Protein AF-0000000079534264 (afdb_homodimer)

Structure (mmCIF, N/CA/C/O backbone):
data_AF-0000000079534264-model_v1
#
loop_
_entity.id
_entity.type
_entity.pdbx_description
1 polymer 'Uncharacterized protein'
#
loop_
_atom_site.group_PDB
_atom_site.id
_atom_site.type_symbol
_atom_site.label_atom_id
_atom_site.label_alt_id
_atom_site.label_comp_id
_atom_site.label_asym_id
_atom_site.label_entity_id
_atom_site.label_seq_id
_atom_site.pdbx_PDB_ins_code
_atom_site.Cartn_x
_atom_site.Cartn_y
_atom_site.Cartn_z
_atom_site.occupancy
_atom_site.B_iso_or_equiv
_atom_site.auth_seq_id
_atom_site.auth_comp_id
_atom_site.auth_asym_id
_atom_site.auth_atom_id
_atom_site.pdbx_PDB_model_num
ATOM 1 N N . MET A 1 1 ? -2.857 -53.75 -24.734 1 71.38 1 MET A N 1
ATOM 2 C CA . MET A 1 1 ? -2.711 -52.531 -25.531 1 71.38 1 MET A CA 1
ATOM 3 C C . MET A 1 1 ? -3.803 -51.531 -25.188 1 71.38 1 MET A C 1
ATOM 5 O O . MET A 1 1 ? -3.508 -50.375 -24.828 1 71.38 1 MET A O 1
ATOM 9 N N . LEU A 1 2 ? -5.035 -52.094 -24.984 1 79.88 2 LEU A N 1
ATOM 10 C CA . LEU A 1 2 ? -6.188 -51.219 -24.719 1 79.88 2 LEU A CA 1
ATOM 11 C C . LEU A 1 2 ? -6.094 -50.594 -23.344 1 79.88 2 LEU A C 1
ATOM 13 O O . LEU A 1 2 ? -6.359 -49.406 -23.172 1 79.88 2 LEU A O 1
ATOM 17 N N . ALA A 1 3 ? -5.469 -51.344 -22.422 1 84.94 3 ALA A N 1
ATOM 18 C CA . ALA A 1 3 ? -5.379 -50.844 -21.047 1 84.94 3 ALA A CA 1
ATOM 19 C C . ALA A 1 3 ? -4.328 -49.75 -20.922 1 84.94 3 ALA A C 1
ATOM 21 O O . ALA A 1 3 ? -4.543 -48.781 -20.219 1 84.94 3 ALA A O 1
ATOM 22 N N . ALA A 1 4 ? -3.225 -49.875 -21.688 1 83.75 4 ALA A N 1
ATOM 23 C CA . ALA A 1 4 ? -2.145 -48.906 -21.641 1 83.75 4 ALA A CA 1
ATOM 24 C C . ALA A 1 4 ? -2.572 -47.594 -22.297 1 83.75 4 ALA A C 1
ATOM 26 O O . ALA A 1 4 ? -2.25 -46.5 -21.797 1 83.75 4 ALA A O 1
ATOM 27 N N . GLU A 1 5 ? -3.301 -47.688 -23.344 1 87.38 5 GLU A N 1
ATOM 28 C CA . GLU A 1 5 ? -3.809 -46.5 -24.047 1 87.38 5 GLU A CA 1
ATOM 29 C C . GLU A 1 5 ? -4.801 -45.75 -23.172 1 87.38 5 GLU A C 1
ATOM 31 O O . GLU A 1 5 ? -4.793 -44.5 -23.172 1 87.38 5 GLU A O 1
ATOM 36 N N . LYS A 1 6 ? -5.586 -46.531 -22.484 1 90.06 6 LYS A N 1
ATOM 37 C CA . LYS A 1 6 ? -6.547 -45.906 -21.594 1 90.06 6 LYS A CA 1
ATOM 38 C C . LYS A 1 6 ? -5.836 -45.156 -20.469 1 90.06 6 LYS A C 1
ATOM 40 O O . LYS A 1 6 ? -6.219 -44.062 -20.125 1 90.06 6 LYS A O 1
ATOM 45 N N . LYS A 1 7 ? -4.789 -45.781 -19.938 1 91.69 7 LYS A N 1
ATOM 46 C CA . LYS A 1 7 ? -4.023 -45.156 -18.859 1 91.69 7 LYS A CA 1
ATOM 47 C C . LYS A 1 7 ? -3.332 -43.875 -19.359 1 91.69 7 LYS A C 1
ATOM 49 O O . LYS A 1 7 ? -3.264 -42.875 -18.625 1 91.69 7 LYS A O 1
ATOM 54 N N . LEU A 1 8 ? -2.855 -43.938 -20.594 1 92.69 8 LEU A N 1
ATOM 55 C CA . LEU A 1 8 ? -2.182 -42.781 -21.172 1 92.69 8 LEU A CA 1
ATOM 56 C C . LEU A 1 8 ? -3.156 -41.625 -21.375 1 92.69 8 LEU A C 1
ATOM 58 O O . LEU A 1 8 ? -2.814 -40.469 -21.109 1 92.69 8 LEU A O 1
ATOM 62 N N . LYS A 1 9 ? -4.32 -42 -21.812 1 92.31 9 LYS A N 1
ATOM 63 C CA . LYS A 1 9 ? -5.344 -40.969 -22 1 92.31 9 LYS A CA 1
ATOM 64 C C . LYS A 1 9 ? -5.723 -40.312 -20.672 1 92.31 9 LYS A C 1
ATOM 66 O O . LYS A 1 9 ? -5.883 -39.094 -20.594 1 92.31 9 LYS A O 1
ATOM 71 N N . LEU A 1 10 ? -5.828 -41.125 -19.656 1 94.31 10 LEU A N 1
ATOM 72 C CA . LEU A 1 10 ? -6.172 -40.625 -18.328 1 94.31 10 LEU A CA 1
ATOM 73 C C . LEU A 1 10 ? -5.086 -39.688 -17.812 1 94.31 10 LEU A C 1
ATOM 75 O O . LEU A 1 10 ? -5.387 -38.656 -17.203 1 94.31 10 LEU A O 1
ATOM 79 N N . LYS A 1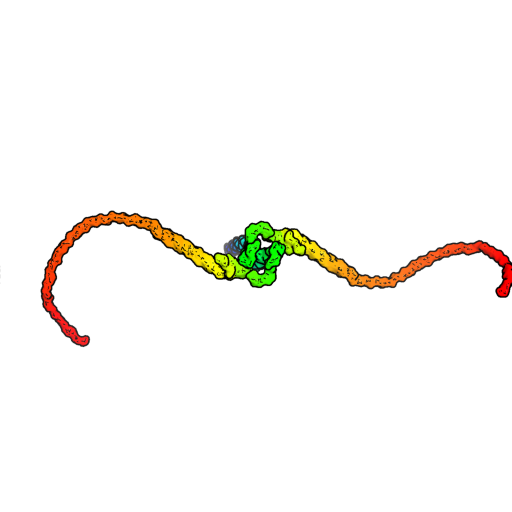 11 ? -3.832 -39.969 -18.078 1 94.25 11 LYS A N 1
ATOM 80 C CA . LYS A 1 11 ? -2.725 -39.125 -17.641 1 94.25 11 LYS A CA 1
ATOM 81 C C . LYS A 1 11 ? -2.707 -37.781 -18.406 1 94.25 11 LYS A C 1
ATOM 83 O O . LYS A 1 11 ? -2.373 -36.75 -17.844 1 94.25 11 LYS A O 1
ATOM 88 N N . GLN A 1 12 ? -3.078 -37.969 -19.703 1 94.81 12 GLN A N 1
ATOM 89 C CA . GLN A 1 12 ? -3.152 -36.75 -20.484 1 94.81 12 GLN A CA 1
ATOM 90 C C . GLN A 1 12 ? -4.227 -35.812 -19.938 1 94.81 12 GLN A C 1
ATOM 92 O O . GLN A 1 12 ? -4.016 -34.594 -19.859 1 94.81 12 GLN A O 1
ATOM 97 N N . VAL A 1 13 ? -5.32 -36.312 -19.516 1 96.06 13 VAL A N 1
ATOM 98 C CA . VAL A 1 13 ? -6.398 -35.531 -18.922 1 96.06 13 VAL A CA 1
ATOM 99 C C . VAL A 1 13 ? -5.918 -34.875 -17.625 1 96.06 13 VAL A C 1
ATOM 101 O O . VAL A 1 13 ? -6.219 -33.719 -17.344 1 96.06 13 VAL A O 1
ATOM 104 N N . GLU A 1 14 ? -5.168 -35.656 -16.859 1 96.25 14 GLU A N 1
ATOM 105 C CA . GLU A 1 14 ? -4.594 -35.156 -15.609 1 96.25 14 GLU A CA 1
ATOM 106 C C . GLU A 1 14 ? -3.668 -33.969 -15.875 1 96.25 14 GLU A C 1
ATOM 108 O O . GLU A 1 14 ? -3.742 -32.938 -15.188 1 96.25 14 GLU A O 1
ATOM 113 N N . VAL A 1 15 ? -2.826 -34.031 -16.828 1 96.44 15 VAL A N 1
ATOM 114 C CA . VAL A 1 15 ? -1.911 -32.969 -17.219 1 96.44 15 VAL A CA 1
ATOM 115 C C . VAL A 1 15 ? -2.707 -31.734 -17.641 1 96.44 15 VAL A C 1
ATOM 117 O O . VAL A 1 15 ? -2.412 -30.609 -17.219 1 96.44 15 VAL A O 1
ATOM 120 N N . ASP A 1 16 ? -3.686 -32.031 -18.453 1 97.19 16 ASP A N 1
ATOM 121 C CA . ASP A 1 16 ? -4.5 -30.922 -18.969 1 97.19 16 ASP A CA 1
ATOM 122 C C . ASP A 1 16 ? -5.207 -30.188 -17.828 1 97.19 16 ASP A C 1
ATOM 124 O O . ASP A 1 16 ? -5.242 -28.969 -17.797 1 97.19 16 ASP A O 1
ATOM 128 N N . LYS A 1 17 ? -5.703 -30.922 -16.875 1 96.88 17 LYS A N 1
ATOM 129 C CA . LYS A 1 17 ? -6.398 -30.344 -15.734 1 96.88 17 LYS A CA 1
ATOM 130 C C . LYS A 1 17 ? -5.441 -29.531 -14.867 1 96.88 17 LYS A C 1
ATOM 132 O O . LYS A 1 17 ? -5.793 -28.453 -14.383 1 96.88 17 LYS A O 1
ATOM 137 N N . LEU A 1 18 ? -4.285 -30.031 -14.688 1 97.12 18 LEU A N 1
ATOM 138 C CA . LEU A 1 18 ? -3.291 -29.344 -13.875 1 97.12 18 LEU A CA 1
ATOM 139 C C . LEU A 1 18 ? -2.84 -28.047 -14.539 1 97.12 18 LEU A C 1
ATOM 141 O O . LEU A 1 18 ? -2.66 -27.031 -13.875 1 97.12 18 LEU A O 1
ATOM 145 N N . GLN A 1 19 ? -2.688 -28.125 -15.836 1 96.81 19 GLN A N 1
ATOM 146 C CA . GLN A 1 19 ? -2.299 -26.938 -16.562 1 96.81 19 GLN A CA 1
ATOM 147 C C . GLN A 1 19 ? -3.379 -25.859 -16.484 1 96.81 19 GLN A C 1
ATOM 149 O O . GLN A 1 19 ? -3.076 -24.672 -16.281 1 96.81 19 GLN A O 1
ATOM 154 N N . ALA A 1 20 ? -4.594 -26.281 -16.578 1 97.06 20 ALA A N 1
ATOM 155 C CA . ALA A 1 20 ? -5.711 -25.344 -16.484 1 97.06 20 ALA A CA 1
ATOM 156 C C . ALA A 1 20 ? -5.801 -24.734 -15.102 1 97.06 20 ALA A C 1
ATOM 158 O O . ALA A 1 20 ? -6 -23.516 -14.961 1 97.06 20 ALA A O 1
ATOM 159 N N . ARG A 1 21 ? -5.609 -25.5 -14.102 1 97 21 ARG A N 1
ATOM 160 C CA . ARG A 1 21 ? -5.664 -25.016 -12.719 1 97 21 ARG A CA 1
ATOM 161 C C . ARG A 1 21 ? -4.527 -24.047 -12.43 1 97 21 ARG A C 1
ATOM 163 O O . ARG A 1 21 ? -4.727 -23.016 -11.789 1 97 21 ARG A O 1
ATOM 170 N N . ARG A 1 22 ? -3.383 -24.422 -12.906 1 96.75 22 ARG A N 1
ATOM 171 C CA . ARG A 1 22 ? -2.227 -23.547 -12.742 1 96.75 22 ARG A CA 1
ATOM 172 C C . ARG A 1 22 ? -2.479 -22.172 -13.367 1 96.75 22 ARG A C 1
ATOM 174 O O . ARG A 1 22 ? -2.191 -21.141 -12.758 1 96.75 22 ARG A O 1
ATOM 181 N N . LYS A 1 23 ? -2.998 -22.234 -14.516 1 97.06 23 LYS A N 1
ATOM 182 C CA . LYS A 1 23 ? -3.264 -20.969 -15.203 1 97.06 23 LYS A CA 1
ATOM 183 C C . LYS A 1 23 ? -4.297 -20.141 -14.453 1 97.06 23 LYS A C 1
ATOM 185 O O . LYS A 1 23 ? -4.125 -18.922 -14.289 1 97.06 23 LYS A O 1
ATOM 190 N N . ALA A 1 24 ? -5.297 -20.75 -14.031 1 97.31 24 ALA A N 1
ATOM 191 C CA . ALA A 1 24 ? -6.355 -20.062 -13.297 1 97.31 24 ALA A CA 1
ATOM 192 C C . ALA A 1 24 ? -5.816 -19.469 -12 1 97.31 24 ALA A C 1
ATOM 194 O O . ALA A 1 24 ? -6.102 -18.312 -11.68 1 97.31 24 ALA A O 1
ATOM 195 N N . GLU A 1 25 ? -5.055 -20.219 -11.305 1 96.75 25 GLU A N 1
ATOM 196 C CA . GLU A 1 25 ? -4.461 -19.766 -10.055 1 96.75 25 GLU A CA 1
ATOM 197 C C . GLU A 1 25 ? -3.51 -18.594 -10.289 1 96.75 25 GLU A C 1
ATOM 199 O O . GLU A 1 25 ? -3.484 -17.641 -9.5 1 96.75 25 GLU A O 1
ATOM 204 N N . SER A 1 26 ? -2.805 -18.734 -11.32 1 96.56 26 SER A N 1
ATOM 205 C CA . SER A 1 26 ? -1.871 -17.672 -11.656 1 96.56 26 SER A CA 1
ATOM 206 C C . SER A 1 26 ? -2.607 -16.375 -12 1 96.56 26 SER A C 1
ATOM 208 O O . SER A 1 26 ? -2.17 -15.289 -11.625 1 96.56 26 SER A O 1
ATOM 210 N N . GLU A 1 27 ? -3.701 -16.516 -12.711 1 97.69 27 GLU A N 1
ATOM 211 C CA . GLU A 1 27 ? -4.496 -15.352 -13.086 1 97.69 27 GLU A CA 1
ATOM 212 C C . GLU A 1 27 ? -5.168 -14.727 -11.867 1 97.69 27 GLU A C 1
ATOM 214 O O . GLU A 1 27 ? -5.203 -13.508 -11.727 1 97.69 27 GLU A O 1
ATOM 219 N N . GLU A 1 28 ? -5.613 -15.547 -10.992 1 97.94 28 GLU A N 1
ATOM 220 C CA . GLU A 1 28 ? -6.219 -15.062 -9.758 1 97.94 28 GLU A CA 1
ATOM 221 C C . GLU A 1 28 ? -5.195 -14.344 -8.883 1 97.94 28 GLU A C 1
ATOM 223 O O . GLU A 1 28 ? -5.477 -13.266 -8.352 1 97.94 28 GLU A O 1
ATOM 228 N N . ALA A 1 29 ? -4.059 -14.891 -8.812 1 97.56 29 ALA A N 1
ATOM 229 C CA . ALA A 1 29 ? -2.988 -14.273 -8.031 1 97.56 29 ALA A CA 1
ATOM 230 C C . ALA A 1 29 ? -2.564 -12.945 -8.641 1 97.56 29 ALA A C 1
ATOM 232 O O . ALA A 1 29 ? -2.34 -11.969 -7.922 1 97.56 29 ALA A O 1
ATOM 233 N N . ALA A 1 30 ? -2.461 -12.953 -9.906 1 97.88 30 ALA A N 1
ATOM 234 C CA . ALA A 1 30 ? -2.07 -11.734 -10.602 1 97.88 30 ALA A CA 1
ATOM 235 C C . ALA A 1 30 ? -3.086 -10.617 -10.359 1 97.88 30 ALA A C 1
ATOM 237 O O . ALA A 1 30 ? -2.711 -9.461 -10.148 1 97.88 30 ALA A O 1
ATOM 238 N N . ASP A 1 31 ? -4.344 -10.945 -10.352 1 98.25 31 ASP A N 1
ATOM 239 C CA . ASP A 1 31 ? -5.41 -9.977 -10.102 1 98.25 31 ASP A CA 1
ATOM 240 C C . ASP A 1 31 ? -5.344 -9.438 -8.672 1 98.25 31 ASP A C 1
ATOM 242 O O . ASP A 1 31 ? -5.457 -8.234 -8.453 1 98.25 31 ASP A O 1
ATOM 246 N N . GLU A 1 32 ? -5.148 -10.352 -7.801 1 98.25 32 GLU A N 1
ATOM 247 C CA . GLU A 1 32 ? -5.047 -9.953 -6.402 1 98.25 32 GLU A CA 1
ATOM 248 C C . GLU A 1 32 ? -3.832 -9.062 -6.168 1 98.25 32 GLU A C 1
ATOM 250 O O . GLU A 1 32 ? -3.932 -8.031 -5.5 1 98.25 32 GLU A O 1
ATOM 255 N N . ILE A 1 33 ? -2.748 -9.406 -6.719 1 98.12 33 ILE A N 1
ATOM 256 C CA . ILE A 1 33 ? -1.51 -8.641 -6.598 1 98.12 33 ILE A CA 1
ATOM 257 C C . ILE A 1 33 ? -1.703 -7.246 -7.184 1 98.12 33 ILE A C 1
ATOM 259 O O . ILE A 1 33 ? -1.334 -6.25 -6.562 1 98.12 33 ILE A O 1
ATOM 263 N N . SER A 1 34 ? -2.283 -7.199 -8.312 1 98 34 SER A N 1
ATOM 264 C CA . SER A 1 34 ? -2.555 -5.918 -8.953 1 98 34 SER A CA 1
ATOM 265 C C . SER A 1 34 ? -3.453 -5.047 -8.086 1 98 34 SER A C 1
ATOM 267 O O . SER A 1 34 ? -3.205 -3.848 -7.934 1 98 34 SER A O 1
ATOM 269 N N . GLY A 1 35 ? -4.512 -5.617 -7.57 1 98.12 35 GLY A N 1
ATOM 270 C CA . GLY A 1 35 ? -5.406 -4.898 -6.676 1 98.12 35 GLY A CA 1
ATOM 271 C C . GLY A 1 35 ? -4.711 -4.359 -5.441 1 98.12 35 GLY A C 1
ATOM 272 O O . GLY A 1 35 ? -4.938 -3.217 -5.043 1 98.12 35 GLY A O 1
ATOM 273 N N . LEU A 1 36 ? -3.82 -5.188 -4.949 1 97.88 36 LEU A N 1
ATOM 274 C CA . LEU A 1 36 ? -3.092 -4.793 -3.75 1 97.88 36 LEU A CA 1
ATOM 275 C C . LEU A 1 36 ? -2.072 -3.703 -4.066 1 97.88 36 LEU A C 1
ATOM 277 O O . LEU A 1 36 ? -1.858 -2.793 -3.264 1 97.88 36 LEU A O 1
ATOM 281 N N . GLN A 1 37 ? -1.411 -3.803 -5.215 1 96.75 37 GLN A N 1
ATOM 282 C CA . GLN A 1 37 ? -0.478 -2.764 -5.637 1 96.75 37 GLN A CA 1
ATOM 283 C C . GLN A 1 37 ? -1.175 -1.409 -5.742 1 96.75 37 GLN A C 1
ATOM 285 O O . GLN A 1 37 ? -0.632 -0.391 -5.309 1 96.75 37 GLN A O 1
ATOM 290 N N . GLN A 1 38 ? -2.322 -1.346 -6.238 1 97.12 38 GLN A N 1
ATOM 291 C CA . GLN A 1 38 ? -3.104 -0.116 -6.312 1 97.12 38 GLN A CA 1
ATOM 292 C C . GLN A 1 38 ? -3.506 0.363 -4.918 1 97.12 38 GLN A C 1
ATOM 294 O O . GLN A 1 38 ? -3.482 1.563 -4.641 1 97.12 38 GLN A O 1
ATOM 299 N N . ALA A 1 39 ? -3.846 -0.583 -4.074 1 96.94 39 ALA A N 1
ATOM 300 C CA . ALA A 1 39 ? -4.273 -0.268 -2.713 1 96.94 39 ALA A CA 1
ATOM 301 C C . ALA A 1 39 ? -3.143 0.387 -1.923 1 96.94 39 ALA A C 1
ATOM 303 O O . ALA A 1 39 ? -3.387 1.26 -1.087 1 96.94 39 ALA A O 1
ATOM 304 N N . VAL A 1 40 ? -1.931 -0.054 -2.197 1 96.75 40 VAL A N 1
ATOM 305 C CA . VAL A 1 40 ? -0.774 0.505 -1.505 1 96.75 40 VAL A CA 1
ATOM 306 C C . VAL A 1 40 ? -0.712 2.014 -1.735 1 96.75 40 VAL A C 1
ATOM 308 O O . VAL A 1 40 ? -0.625 2.789 -0.782 1 96.75 40 VAL A O 1
ATOM 311 N N . TYR A 1 41 ? -0.804 2.461 -2.959 1 94.94 41 TYR A N 1
ATOM 312 C CA . TYR A 1 41 ? -0.774 3.881 -3.291 1 94.94 41 TYR A CA 1
ATOM 313 C C . TYR A 1 41 ? -1.997 4.598 -2.73 1 94.94 41 TYR A C 1
ATOM 315 O O . TYR A 1 41 ? -1.877 5.676 -2.143 1 94.94 41 TYR A O 1
ATOM 323 N N . THR A 1 42 ? -3.133 4.02 -2.926 1 97.62 42 THR A N 1
ATOM 324 C CA . THR A 1 42 ? -4.387 4.613 -2.475 1 97.62 42 THR A CA 1
ATOM 325 C C . THR A 1 42 ? -4.375 4.82 -0.962 1 97.62 42 THR A C 1
ATOM 327 O O . THR A 1 42 ? -4.797 5.867 -0.469 1 97.62 42 THR A O 1
ATOM 330 N N . GLU A 1 43 ? -3.871 3.834 -0.284 1 97.5 43 GLU A N 1
ATOM 331 C CA . GLU A 1 43 ? -3.846 3.916 1.174 1 97.5 43 GLU A CA 1
ATOM 332 C C . GLU A 1 43 ? -2.83 4.949 1.651 1 97.5 43 GLU A C 1
ATOM 334 O O . GLU A 1 43 ? -3.061 5.641 2.646 1 97.5 43 GLU A O 1
ATOM 339 N N . HIS A 1 44 ? -1.784 5.094 0.93 1 97.75 44 HIS A N 1
ATOM 340 C CA . HIS A 1 44 ? -0.838 6.164 1.22 1 97.75 44 HIS A CA 1
ATOM 341 C C . HIS A 1 44 ? -1.508 7.531 1.131 1 97.75 44 HIS A C 1
ATOM 343 O O . HIS A 1 44 ? -1.351 8.367 2.025 1 97.75 44 HIS A O 1
ATOM 349 N N . VAL A 1 45 ? -2.234 7.77 0.107 1 97.62 45 VAL A N 1
ATOM 350 C CA . VAL A 1 45 ? -2.926 9.031 -0.125 1 97.62 45 VAL A CA 1
ATOM 351 C C . VAL A 1 45 ? -3.979 9.25 0.959 1 97.62 45 VAL A C 1
ATOM 353 O O . VAL A 1 45 ? -4.094 10.352 1.505 1 97.62 45 VAL A O 1
ATOM 356 N N . LYS A 1 46 ? -4.695 8.195 1.33 1 97.06 46 LYS A N 1
ATOM 357 C CA . LYS A 1 46 ? -5.715 8.273 2.373 1 97.06 46 LYS A CA 1
ATOM 358 C C . LYS A 1 46 ? -5.094 8.648 3.719 1 97.06 46 LYS A C 1
ATOM 360 O O . LYS A 1 46 ? -5.664 9.438 4.469 1 97.06 46 LYS A O 1
ATOM 365 N N . GLY A 1 47 ? -3.982 8.031 4.031 1 97.75 47 GLY A N 1
ATOM 366 C CA . GLY A 1 47 ? -3.266 8.391 5.242 1 97.75 47 GLY A CA 1
ATOM 367 C C . GLY A 1 47 ? -2.84 9.852 5.273 1 97.75 47 GLY A C 1
ATOM 368 O O . GLY A 1 47 ? -3.006 10.531 6.285 1 97.75 47 GLY A O 1
ATOM 369 N N . PHE A 1 48 ? -2.348 10.352 4.141 1 98.12 48 PHE A N 1
ATOM 370 C CA . PHE A 1 48 ? -1.93 11.734 3.979 1 98.12 48 PHE A CA 1
ATOM 371 C C . PHE A 1 48 ? -3.098 12.688 4.227 1 98.12 48 PHE A C 1
ATOM 373 O O . PHE A 1 48 ? -2.988 13.617 5.023 1 98.12 48 PHE A O 1
ATOM 380 N N . GLU A 1 49 ? -4.207 12.383 3.652 1 97.12 49 GLU A N 1
ATOM 381 C CA . GLU A 1 49 ? -5.398 13.219 3.768 1 97.12 49 GLU A CA 1
ATOM 382 C C . GLU A 1 49 ? -5.969 13.18 5.184 1 97.12 49 GLU A C 1
ATOM 384 O O . GLU A 1 49 ? -6.461 14.188 5.691 1 97.12 49 GLU A O 1
ATOM 389 N N . LYS A 1 50 ? -5.887 12.023 5.742 1 97.06 50 LYS A N 1
ATOM 390 C CA . LYS A 1 50 ? -6.355 11.844 7.113 1 97.06 50 LYS A CA 1
ATOM 391 C C . LYS A 1 50 ? -5.586 12.742 8.078 1 97.06 50 LYS A C 1
ATOM 393 O O . LYS A 1 50 ? -6.18 13.391 8.938 1 97.06 50 LYS A O 1
ATOM 398 N N . ALA A 1 51 ? -4.324 12.773 7.945 1 97.56 51 ALA A N 1
ATOM 399 C CA . ALA A 1 51 ? -3.496 13.633 8.781 1 97.56 51 ALA A CA 1
ATOM 400 C C . ALA A 1 51 ? -3.85 15.102 8.578 1 97.56 51 ALA A C 1
ATOM 402 O O . ALA A 1 51 ? -3.906 15.875 9.539 1 97.56 51 ALA A O 1
ATOM 403 N N . LEU A 1 52 ? -4.137 15.461 7.344 1 97.12 52 LEU A N 1
ATOM 404 C CA . LEU A 1 52 ? -4.492 16.844 7.043 1 97.12 52 LEU A CA 1
ATOM 405 C C . LEU A 1 52 ? -5.84 17.203 7.664 1 97.12 52 LEU A C 1
ATOM 407 O O . LEU A 1 52 ? -6 18.297 8.203 1 97.12 52 LEU A O 1
ATOM 411 N N . ARG A 1 53 ? -6.738 16.266 7.652 1 96.81 53 ARG A N 1
ATOM 412 C CA . ARG A 1 53 ? -8.023 16.516 8.297 1 96.81 53 ARG A CA 1
ATOM 413 C C . ARG A 1 53 ? -7.863 16.688 9.797 1 96.81 53 ARG A C 1
ATOM 415 O O . ARG A 1 53 ? -8.484 17.578 10.398 1 96.81 53 ARG A O 1
ATOM 422 N N . GLN A 1 54 ? -7.023 15.867 10.391 1 97.12 54 GLN A N 1
ATOM 423 C CA . GLN A 1 54 ? -6.777 16 11.82 1 97.12 54 GLN A CA 1
ATOM 424 C C . GLN A 1 54 ? -6.09 17.328 12.141 1 97.12 54 GLN A C 1
ATOM 426 O O . GLN A 1 54 ? -6.449 18 13.102 1 97.12 54 GLN A O 1
ATOM 431 N N . ALA A 1 55 ? -5.18 17.703 11.266 1 96.62 55 ALA A N 1
ATOM 432 C CA . ALA A 1 55 ? -4.477 18.969 11.453 1 96.62 55 ALA A CA 1
ATOM 433 C C . ALA A 1 55 ? -5.438 20.156 11.352 1 96.62 55 ALA A C 1
ATOM 435 O O . ALA A 1 55 ? -5.375 21.078 12.156 1 96.62 55 ALA A O 1
ATOM 436 N N . GLU A 1 56 ? -6.246 20.062 10.383 1 95.88 56 GLU A N 1
ATOM 437 C CA . GLU A 1 56 ? -7.246 21.109 10.211 1 95.88 56 GLU A CA 1
ATOM 438 C C . GLU A 1 56 ? -8.188 21.188 11.406 1 95.88 56 GLU A C 1
ATOM 440 O O . GLU A 1 56 ? -8.562 22.266 11.852 1 95.88 56 GLU A O 1
ATOM 445 N N . PHE A 1 57 ? -8.547 20.125 11.914 1 96.38 57 PHE A N 1
ATOM 446 C CA . PHE A 1 57 ? -9.43 20.031 13.07 1 96.38 57 PHE A CA 1
ATOM 447 C C . PHE A 1 57 ? -8.758 20.578 14.32 1 96.38 57 PHE A C 1
ATOM 449 O O . PHE A 1 57 ? -9.383 21.281 15.109 1 96.38 57 PHE A O 1
ATOM 456 N N . LEU A 1 58 ? -7.5 20.266 14.469 1 95.44 58 LEU A N 1
ATOM 457 C CA . LEU A 1 58 ? -6.785 20.578 15.703 1 95.44 58 LEU A CA 1
ATOM 458 C C . LEU A 1 58 ? -6.219 22 15.656 1 95.44 58 LEU A C 1
ATOM 460 O O . LEU A 1 58 ? -6.07 22.641 16.703 1 95.44 58 LEU A O 1
ATOM 464 N N . TYR A 1 59 ? -5.926 22.406 14.375 1 93.75 59 TYR A N 1
ATOM 465 C CA . TYR A 1 59 ? -5.277 23.703 14.203 1 93.75 59 TYR A CA 1
ATOM 466 C C . TYR A 1 59 ? -6.051 24.578 13.227 1 93.75 59 TYR A C 1
ATOM 468 O O . TYR A 1 59 ? -6.172 24.234 12.047 1 93.75 59 TYR A O 1
ATOM 476 N N . LYS A 1 60 ? -6.43 25.703 13.469 1 89.12 60 LYS A N 1
ATOM 477 C CA . LYS A 1 60 ? -7.348 26.547 12.711 1 89.12 60 LYS A CA 1
ATOM 478 C C . LYS A 1 60 ? -6.684 27.094 11.453 1 89.12 60 LYS A C 1
ATOM 480 O O . LYS A 1 60 ? -7.355 27.359 10.453 1 89.12 60 LYS A O 1
ATOM 485 N N . GLU A 1 61 ? -5.461 27.078 11.492 1 89.81 61 GLU A N 1
ATOM 486 C CA . GLU A 1 61 ? -4.758 27.688 10.367 1 89.81 61 GLU A CA 1
ATOM 487 C C . GLU A 1 61 ? -4.523 26.672 9.25 1 89.81 61 GLU A C 1
ATOM 489 O O . GLU A 1 61 ? -4.246 27.047 8.109 1 89.81 61 GLU A O 1
ATOM 494 N N . VAL A 1 62 ? -4.652 25.406 9.578 1 91.88 62 VAL A N 1
ATOM 495 C CA . VAL A 1 62 ? -4.422 24.375 8.586 1 91.88 62 VAL A CA 1
ATOM 496 C C . VAL A 1 62 ? -5.715 24.094 7.816 1 91.88 62 VAL A C 1
ATOM 498 O O . VAL A 1 62 ? -6.789 24 8.414 1 91.88 62 VAL A O 1
ATOM 501 N N . SER A 1 63 ? -5.465 24.016 6.406 1 92.31 63 SER A N 1
ATOM 502 C CA . SER A 1 63 ? -6.594 23.672 5.547 1 92.31 63 SER A CA 1
ATOM 503 C C . SER A 1 63 ? -6.25 22.5 4.633 1 92.31 63 SER A C 1
ATOM 505 O O . SER A 1 63 ? -5.199 22.5 3.99 1 92.31 63 SER A O 1
ATOM 507 N N . VAL A 1 64 ? -7.188 21.641 4.543 1 89.19 64 VAL A N 1
ATOM 508 C 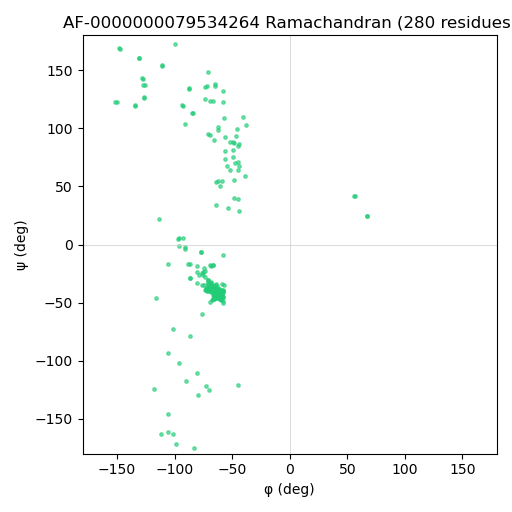CA . VAL A 1 64 ? -7.008 20.469 3.693 1 89.19 64 VAL A CA 1
ATOM 509 C C . VAL A 1 64 ? -6.984 20.891 2.225 1 89.19 64 VAL A C 1
ATOM 511 O O . VAL A 1 64 ? -6.473 20.172 1.371 1 89.19 64 VAL A O 1
ATOM 514 N N . THR A 1 65 ? -7.492 22.094 1.998 1 91 65 THR A N 1
ATOM 515 C CA . THR A 1 65 ? -7.57 22.562 0.62 1 91 65 THR A CA 1
ATOM 516 C C . THR A 1 65 ? -6.371 23.438 0.284 1 91 65 THR A C 1
ATOM 518 O O . THR A 1 65 ? -6.293 24 -0.813 1 91 65 THR A O 1
ATOM 521 N N . ASP A 1 66 ? -5.512 23.516 1.161 1 90.75 66 ASP A N 1
ATOM 522 C CA . ASP A 1 66 ? -4.285 24.281 0.909 1 90.75 66 ASP A CA 1
ATOM 523 C C . ASP A 1 66 ? -3.418 23.578 -0.134 1 90.75 66 ASP A C 1
ATOM 525 O O . ASP A 1 66 ? -2.951 22.453 0.087 1 90.75 66 ASP A O 1
ATOM 529 N N . CYS A 1 67 ? -3.07 24.203 -1.21 1 90.31 67 CYS A N 1
ATOM 530 C CA . CYS A 1 67 ? -2.396 23.625 -2.371 1 90.31 67 CYS A CA 1
ATOM 531 C C . CYS A 1 67 ? -0.911 23.422 -2.098 1 90.31 67 CYS A C 1
ATOM 533 O O . CYS A 1 67 ? -0.203 22.828 -2.904 1 90.31 67 CYS A O 1
ATOM 535 N N . ARG A 1 68 ? -0.497 23.922 -0.956 1 93.69 68 ARG A N 1
ATOM 536 C CA . ARG A 1 68 ? 0.908 23.75 -0.601 1 93.69 68 ARG A CA 1
ATOM 537 C C . ARG A 1 68 ? 1.186 22.312 -0.152 1 93.69 68 ARG A C 1
ATOM 539 O O . ARG A 1 68 ? 2.33 21.859 -0.185 1 93.69 68 ARG A O 1
ATOM 546 N N . PHE A 1 69 ? 0.206 21.672 0.34 1 96.94 69 PHE A N 1
ATOM 547 C CA . PHE A 1 69 ? 0.335 20.234 0.62 1 96.94 69 PHE A CA 1
ATOM 548 C C . PHE A 1 69 ? 0.35 19.438 -0.673 1 96.94 69 PHE A C 1
ATOM 550 O O . PHE A 1 69 ? -0.411 19.719 -1.6 1 96.94 69 PHE A O 1
ATOM 557 N N . ASN A 1 70 ? 1.251 18.469 -0.755 1 97.12 70 ASN A N 1
ATOM 558 C CA . ASN A 1 70 ? 1.409 17.656 -1.949 1 97.12 70 ASN A CA 1
ATOM 559 C C . ASN A 1 70 ? 1.939 16.266 -1.606 1 97.12 70 ASN A C 1
ATOM 561 O O . ASN A 1 70 ? 3.035 16.125 -1.058 1 97.12 70 ASN A O 1
ATOM 565 N N . VAL A 1 71 ? 1.186 15.273 -1.996 1 96.5 71 VAL A N 1
ATOM 566 C CA . VAL A 1 71 ? 1.492 13.898 -1.63 1 96.5 71 VAL A CA 1
ATOM 567 C C . VAL A 1 71 ? 2.789 13.461 -2.307 1 96.5 71 VAL A C 1
ATOM 569 O O . VAL A 1 71 ? 3.455 12.531 -1.844 1 96.5 71 VAL A O 1
ATOM 572 N N . ASN A 1 72 ? 3.248 14.156 -3.355 1 96.31 72 ASN A N 1
ATOM 573 C CA . ASN A 1 72 ? 4.453 13.789 -4.094 1 96.31 72 ASN A CA 1
ATOM 574 C C . ASN A 1 72 ? 5.691 14.477 -3.523 1 96.31 72 ASN A C 1
ATOM 576 O O . ASN A 1 72 ? 6.805 14.258 -4.004 1 96.31 72 ASN A O 1
ATOM 580 N N . LEU A 1 73 ? 5.473 15.305 -2.506 1 97.12 73 LEU A N 1
ATOM 581 C CA . LEU A 1 73 ? 6.578 15.992 -1.851 1 97.12 73 LEU A CA 1
ATOM 582 C C . LEU A 1 73 ? 6.785 15.469 -0.435 1 97.12 73 LEU A C 1
ATOM 584 O O . LEU A 1 73 ? 5.875 14.875 0.152 1 97.12 73 LEU A O 1
ATOM 588 N N . ASP A 1 74 ? 8.047 15.609 0.045 1 97.44 74 ASP A N 1
ATOM 589 C CA . ASP A 1 74 ? 8.391 15.297 1.429 1 97.44 74 ASP A CA 1
ATOM 590 C C . ASP A 1 74 ? 9.516 16.188 1.932 1 97.44 74 ASP A C 1
ATOM 592 O O . ASP A 1 74 ? 10.047 17.016 1.182 1 97.44 74 ASP A O 1
ATOM 596 N N . ILE A 1 75 ? 9.711 16.109 3.232 1 96.56 75 ILE A N 1
ATOM 597 C CA . ILE A 1 75 ? 10.734 16.953 3.844 1 96.56 75 ILE A CA 1
ATOM 598 C C . ILE A 1 75 ? 12.047 16.172 3.932 1 96.56 75 ILE A C 1
ATOM 600 O O . ILE A 1 75 ? 12.086 15.055 4.434 1 96.56 75 ILE A O 1
ATOM 604 N N . TYR A 1 76 ? 12.969 16.672 3.334 1 95.25 76 TYR A N 1
ATOM 605 C CA . TYR A 1 76 ? 14.328 16.156 3.416 1 95.25 76 TYR A CA 1
ATOM 606 C C . TYR A 1 76 ? 15.328 17.297 3.611 1 95.25 76 TYR A C 1
ATOM 608 O O . TYR A 1 76 ? 15.359 18.234 2.824 1 95.25 76 TYR A O 1
ATOM 616 N N . ASP A 1 77 ? 16.094 17.281 4.766 1 93.75 77 ASP A N 1
ATOM 617 C CA . ASP A 1 77 ? 17.062 18.297 5.129 1 93.75 77 ASP A CA 1
ATOM 618 C C . ASP A 1 77 ? 16.422 19.688 5.191 1 93.75 77 ASP A C 1
ATOM 620 O O . ASP A 1 77 ? 16.906 20.625 4.57 1 93.75 77 ASP A O 1
ATOM 624 N N . ASN A 1 78 ? 15.336 19.719 5.703 1 93.81 78 ASN A N 1
ATOM 625 C CA . ASN A 1 78 ? 14.57 20.922 5.984 1 93.81 78 ASN A CA 1
ATOM 626 C C . ASN A 1 78 ? 14.117 21.609 4.703 1 93.81 78 ASN A C 1
ATOM 628 O O . ASN A 1 78 ? 14.031 22.844 4.656 1 93.81 78 ASN A O 1
ATOM 632 N N . LYS A 1 79 ? 14.023 20.812 3.674 1 96.25 79 LYS A N 1
ATOM 633 C CA . LYS A 1 79 ? 13.484 21.312 2.41 1 96.25 79 LYS A CA 1
ATOM 634 C C . LYS A 1 79 ? 12.352 20.422 1.908 1 96.25 79 LYS A C 1
ATOM 636 O O . LYS A 1 79 ? 12.367 19.203 2.119 1 96.25 79 LYS A O 1
ATOM 641 N N . MET A 1 80 ? 11.398 21.047 1.358 1 95.88 80 MET A N 1
ATOM 642 C CA . MET A 1 80 ? 10.32 20.312 0.712 1 95.88 80 MET A CA 1
ATOM 643 C C . MET A 1 80 ? 10.695 19.938 -0.717 1 95.88 80 MET A C 1
ATOM 645 O O . MET A 1 80 ? 10.891 20.812 -1.563 1 95.88 80 MET A O 1
ATOM 649 N N . LEU A 1 81 ? 10.859 18.641 -0.969 1 97 81 LEU A N 1
ATOM 650 C CA . LEU A 1 81 ? 11.359 18.156 -2.25 1 97 81 LEU A CA 1
ATOM 651 C C . LEU A 1 81 ? 10.461 17.047 -2.791 1 97 81 LEU A C 1
ATOM 653 O O . LEU A 1 81 ? 9.742 16.391 -2.029 1 97 81 LEU A O 1
ATOM 657 N N . ASP A 1 82 ? 10.602 16.859 -4.055 1 97.56 82 ASP A N 1
ATOM 658 C CA . ASP A 1 82 ? 9.945 15.719 -4.695 1 97.56 82 ASP A CA 1
ATOM 659 C C . ASP A 1 82 ? 10.516 14.398 -4.184 1 97.56 82 ASP A C 1
ATOM 661 O O . ASP A 1 82 ? 11.734 14.266 -4.02 1 97.56 82 ASP A O 1
ATOM 665 N N . VAL A 1 83 ? 9.641 13.523 -3.928 1 95.19 83 VAL A N 1
ATOM 666 C CA . VAL A 1 83 ? 10.047 12.242 -3.355 1 95.19 83 VAL A CA 1
ATOM 667 C C . VAL A 1 83 ? 11.07 11.57 -4.27 1 95.19 83 VAL A C 1
ATOM 669 O O . VAL A 1 83 ? 11.984 10.891 -3.799 1 95.19 83 VAL A O 1
ATOM 672 N N . ALA A 1 84 ? 10.906 11.75 -5.562 1 93.81 84 ALA A N 1
ATOM 673 C CA . ALA A 1 84 ? 11.859 11.18 -6.508 1 93.81 84 ALA A CA 1
ATOM 674 C C . ALA A 1 84 ? 13.25 11.789 -6.328 1 93.81 84 ALA A C 1
ATOM 676 O O . ALA A 1 84 ? 14.258 11.086 -6.418 1 93.81 84 ALA A O 1
ATOM 677 N N . GLU A 1 85 ? 13.297 13.055 -6.102 1 95.06 85 GLU A N 1
ATOM 678 C CA . GLU A 1 85 ? 14.562 13.734 -5.84 1 95.06 85 GLU A CA 1
ATOM 679 C C . GLU A 1 85 ? 15.188 13.258 -4.535 1 95.06 85 GLU A C 1
ATOM 681 O O . GLU A 1 85 ? 16.391 13.016 -4.469 1 95.06 85 GLU A O 1
ATOM 686 N N . ILE A 1 86 ? 14.398 13.109 -3.531 1 94 86 ILE A N 1
ATOM 687 C CA . ILE A 1 86 ? 14.875 12.633 -2.238 1 94 86 ILE A CA 1
ATOM 688 C C . ILE A 1 86 ? 15.508 11.258 -2.396 1 94 86 ILE A C 1
ATOM 690 O O . ILE A 1 86 ? 16.578 10.992 -1.845 1 94 86 ILE A O 1
ATOM 694 N N . SER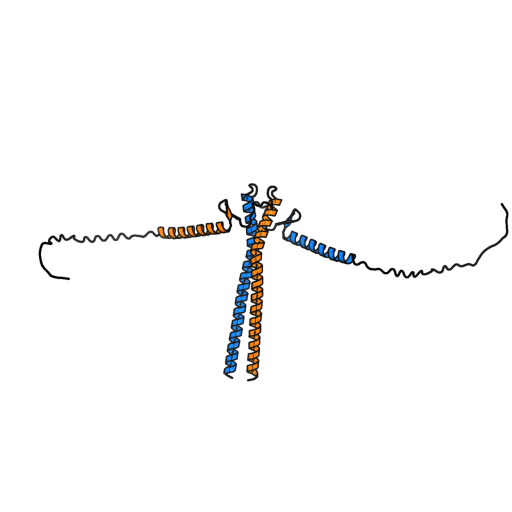 A 1 87 ? 14.82 10.383 -3.146 1 92.25 87 SER A N 1
ATOM 695 C CA . SER A 1 87 ? 15.32 9.031 -3.387 1 92.25 87 SER A CA 1
ATOM 696 C C . SER A 1 87 ? 16.703 9.062 -4.039 1 92.25 87 S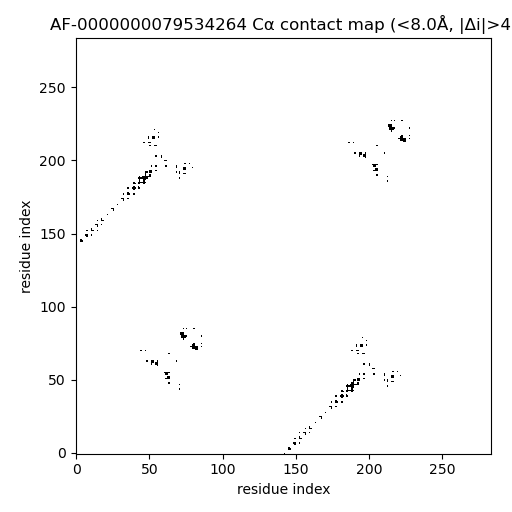ER A C 1
ATOM 698 O O . SER A 1 87 ? 17.578 8.273 -3.68 1 92.25 87 SER A O 1
ATOM 700 N N . LYS A 1 88 ? 16.875 9.922 -4.902 1 92.44 88 LYS A N 1
ATOM 701 C CA . LYS A 1 88 ? 18.172 10.062 -5.566 1 92.44 88 LYS A CA 1
ATOM 702 C C . LYS A 1 88 ? 19.234 10.539 -4.586 1 92.44 88 LYS A C 1
ATOM 704 O O . LYS A 1 88 ? 20.359 10.023 -4.582 1 92.44 88 LYS A O 1
ATOM 709 N N . LEU A 1 89 ? 18.875 11.531 -3.85 1 91.5 89 LEU A N 1
ATOM 710 C CA . LEU A 1 89 ? 19.812 12.094 -2.871 1 91.5 89 LEU A CA 1
ATOM 711 C C . LEU A 1 89 ? 20.234 11.039 -1.854 1 91.5 89 LEU A C 1
ATOM 713 O O . LEU A 1 89 ? 21.406 10.945 -1.501 1 91.5 89 LEU A O 1
ATOM 717 N N . LYS A 1 90 ? 19.312 10.211 -1.432 1 91.12 90 LYS A N 1
ATOM 718 C CA . LYS A 1 90 ? 19.625 9.148 -0.475 1 91.12 90 LYS A CA 1
ATOM 719 C C . LYS A 1 90 ? 20.516 8.086 -1.102 1 91.12 90 LYS A C 1
ATOM 721 O O . LYS A 1 90 ? 21.422 7.551 -0.442 1 91.12 90 LYS A O 1
ATOM 726 N N . ALA A 1 91 ? 20.203 7.805 -2.285 1 88.44 91 ALA A N 1
ATOM 727 C CA . ALA A 1 91 ? 21.016 6.82 -2.984 1 88.44 91 ALA A CA 1
ATOM 728 C C . ALA A 1 91 ? 22.469 7.293 -3.111 1 88.44 91 ALA A C 1
ATOM 730 O O . ALA A 1 91 ? 23.391 6.508 -2.932 1 88.44 91 ALA A O 1
ATOM 731 N N . VAL A 1 92 ? 22.656 8.523 -3.383 1 87.25 92 VAL A N 1
ATOM 732 C CA . VAL A 1 92 ? 23.984 9.117 -3.504 1 87.25 92 VAL A CA 1
ATOM 733 C C . VAL A 1 92 ? 24.672 9.117 -2.143 1 87.25 92 VAL A C 1
ATOM 735 O O . VAL A 1 92 ? 25.844 8.766 -2.035 1 87.25 92 VAL A O 1
ATOM 738 N N . ALA A 1 93 ? 23.922 9.414 -1.132 1 85.94 93 ALA A N 1
ATOM 739 C CA . ALA A 1 93 ? 24.469 9.461 0.221 1 85.94 93 ALA A CA 1
ATOM 740 C C . ALA A 1 93 ? 24.906 8.078 0.689 1 85.94 93 ALA A C 1
ATOM 742 O O . ALA A 1 93 ? 25.969 7.934 1.323 1 85.94 93 ALA A O 1
ATOM 743 N N . GLU A 1 94 ? 24.125 7.117 0.324 1 84.19 94 GLU A N 1
ATOM 744 C CA . GLU A 1 94 ? 24.453 5.746 0.693 1 84.19 94 GLU A CA 1
ATOM 745 C C . GLU A 1 94 ? 25.625 5.219 -0.126 1 84.19 94 GLU A C 1
ATOM 747 O O . GLU A 1 94 ? 26.438 4.434 0.374 1 84.19 94 GLU A O 1
ATOM 752 N N . GLY A 1 95 ? 25.531 5.625 -1.328 1 79.81 95 GLY A N 1
ATOM 753 C CA . GLY A 1 95 ? 26.672 5.242 -2.152 1 79.81 95 GLY A CA 1
ATOM 754 C C . GLY A 1 95 ? 27.969 5.867 -1.701 1 79.81 95 GLY A C 1
ATOM 755 O O . GLY A 1 95 ? 29.031 5.23 -1.76 1 79.81 95 GLY A O 1
ATOM 756 N N . GLU A 1 96 ? 27.875 7.121 -1.342 1 75.31 96 GLU A N 1
ATOM 757 C CA . GLU A 1 96 ? 29.062 7.816 -0.854 1 75.31 96 GLU A CA 1
ATOM 758 C C . GLU A 1 96 ? 29.547 7.227 0.467 1 75.31 96 GLU A C 1
ATOM 760 O O . GLU A 1 96 ? 30.75 7.094 0.688 1 75.31 96 GLU A O 1
ATOM 765 N N . GLU A 1 97 ? 28.578 6.875 1.315 1 71.88 97 GLU A N 1
ATOM 766 C CA . GLU A 1 97 ? 28.922 6.23 2.58 1 71.88 97 GLU A CA 1
ATOM 767 C C . GLU A 1 97 ? 29.547 4.863 2.348 1 71.88 97 GLU A C 1
ATOM 769 O O . GLU A 1 97 ? 30.516 4.496 3.025 1 71.88 97 GLU A O 1
ATOM 774 N N . ALA A 1 98 ? 29.016 4.254 1.383 1 71.06 98 ALA A N 1
ATOM 775 C CA . ALA A 1 98 ? 29.594 2.959 1.02 1 71.06 98 ALA A CA 1
ATOM 776 C C . ALA A 1 98 ? 30.984 3.123 0.414 1 71.06 98 ALA A C 1
ATOM 778 O O . ALA A 1 98 ? 31.875 2.324 0.686 1 71.06 98 ALA A O 1
ATOM 779 N N . ALA A 1 99 ? 31.062 4.152 -0.322 1 71.31 99 ALA A N 1
ATOM 780 C CA . ALA A 1 99 ? 32.344 4.418 -0.933 1 71.31 99 ALA A CA 1
ATOM 781 C C . ALA A 1 99 ? 33.375 4.879 0.111 1 71.31 99 ALA A C 1
ATOM 783 O O . ALA A 1 99 ? 34.562 4.535 0.033 1 71.31 99 ALA A O 1
ATOM 784 N N . GLN A 1 100 ? 32.969 5.652 0.986 1 64.88 100 GLN A N 1
ATOM 785 C CA . GLN A 1 100 ? 33.844 6.113 2.049 1 64.88 100 GLN A CA 1
ATOM 786 C C . GLN A 1 100 ? 34.25 4.961 2.955 1 64.88 100 GLN A C 1
ATOM 788 O O . GLN A 1 100 ? 35.406 4.902 3.398 1 64.88 100 GLN A O 1
ATOM 793 N N . ASP A 1 101 ? 33.406 4.074 3.178 1 65.69 101 ASP A N 1
ATOM 794 C CA . ASP A 1 101 ? 33.75 2.895 3.975 1 65.69 101 ASP A CA 1
ATOM 795 C C . ASP A 1 101 ? 34.75 2 3.244 1 65.69 101 ASP A C 1
ATOM 797 O O . ASP A 1 101 ? 35.625 1.421 3.867 1 65.69 101 ASP A O 1
ATOM 801 N N . GLU A 1 102 ? 34.625 1.944 2.035 1 62.53 102 GLU A N 1
ATOM 802 C CA . GLU A 1 102 ? 35.594 1.164 1.255 1 62.53 102 GLU A CA 1
ATOM 803 C C . GLU A 1 102 ? 36.938 1.855 1.194 1 62.53 102 GLU A C 1
ATOM 805 O O . GLU A 1 102 ? 37.969 1.197 1.253 1 62.53 102 GLU A O 1
ATOM 810 N N . GLU A 1 103 ? 36.875 3.17 1.032 1 59.25 103 GLU A N 1
ATOM 811 C CA . GLU A 1 103 ? 38.156 3.914 1.006 1 59.25 103 GLU A CA 1
ATOM 812 C C . GLU A 1 103 ? 38.781 3.945 2.385 1 59.25 103 GLU A C 1
ATOM 814 O O . GLU A 1 103 ? 40.031 3.912 2.498 1 59.25 103 GLU A O 1
ATOM 819 N N . GLY A 1 104 ? 37.938 4.016 3.355 1 56.06 104 GLY A N 1
ATOM 820 C CA . GLY A 1 104 ? 38.438 3.977 4.719 1 56.06 104 GLY A CA 1
ATOM 821 C C . GLY A 1 104 ? 39.094 2.648 5.078 1 56.06 104 GLY A C 1
ATOM 822 O O . GLY A 1 104 ? 40.031 2.602 5.855 1 56.06 104 GLY A O 1
ATOM 823 N N . THR A 1 105 ? 38.5 1.623 4.488 1 57.03 105 THR A N 1
ATOM 824 C CA . THR A 1 105 ? 39.031 0.298 4.754 1 57.03 105 THR A CA 1
ATOM 825 C C . THR A 1 105 ? 40.375 0.096 4.004 1 57.03 105 THR A C 1
ATOM 827 O O . THR A 1 105 ? 41.25 -0.593 4.492 1 57.03 105 THR A O 1
ATOM 830 N N . LEU A 1 106 ? 40.469 0.769 2.971 1 53.53 106 LEU A N 1
ATOM 831 C CA . LEU A 1 106 ? 41.719 0.595 2.211 1 53.53 106 LEU A CA 1
ATOM 832 C C . LEU A 1 106 ? 42.844 1.373 2.85 1 53.53 106 LEU A C 1
ATOM 834 O O . LEU A 1 106 ? 44 0.979 2.738 1 53.53 106 LEU A O 1
ATOM 838 N N . LEU A 1 107 ? 42.469 2.379 3.52 1 49.44 107 LEU A N 1
ATOM 839 C CA . LEU A 1 107 ? 43.531 3.236 4.027 1 49.44 107 LEU A CA 1
ATOM 840 C C . LEU A 1 107 ? 44.156 2.656 5.305 1 49.44 107 LEU A C 1
ATOM 842 O O . LEU A 1 107 ? 45.25 3.043 5.707 1 49.44 107 LEU A O 1
ATOM 846 N N . THR A 1 108 ? 43.375 1.777 5.855 1 49.41 108 THR A N 1
ATOM 847 C CA . THR A 1 108 ? 43.906 1.382 7.148 1 49.41 108 THR A CA 1
ATOM 848 C C . THR A 1 108 ? 44.719 0.083 7.027 1 49.41 108 THR A C 1
ATOM 850 O O . THR A 1 108 ? 45.062 -0.525 8.039 1 49.41 108 THR A O 1
ATOM 853 N N . THR A 1 109 ? 44.781 -0.443 5.859 1 42.06 109 THR A N 1
ATOM 854 C CA . THR A 1 109 ? 45.688 -1.572 5.887 1 42.06 109 THR A CA 1
ATOM 855 C C . THR A 1 109 ? 47.156 -1.091 6.043 1 42.06 109 THR A C 1
ATOM 857 O O . THR A 1 109 ? 47.625 -0.311 5.223 1 42.06 109 THR A O 1
ATOM 860 N N . PRO A 1 110 ? 47.625 -1.069 7.254 1 43.53 110 PRO A N 1
ATOM 861 C CA . PRO A 1 110 ? 49.031 -0.705 7.477 1 43.53 110 PRO A CA 1
ATOM 862 C C . PRO A 1 110 ? 50 -1.47 6.566 1 43.53 110 PRO A C 1
ATOM 864 O O . PRO A 1 110 ? 50 -2.703 6.555 1 43.53 110 PRO A O 1
ATOM 867 N N . LEU A 1 111 ? 50.219 -1.106 5.355 1 41 111 LEU A N 1
ATOM 868 C CA . LEU A 1 111 ? 51.344 -1.684 4.605 1 41 111 LEU A CA 1
ATOM 869 C C . LEU A 1 111 ? 52.594 -1.738 5.461 1 41 111 LEU A C 1
ATOM 871 O O . LEU A 1 111 ? 53.094 -0.704 5.914 1 41 111 LEU A O 1
ATOM 875 N N . HIS A 1 112 ? 52.812 -2.811 6.262 1 37.84 112 HIS A N 1
ATOM 876 C CA . HIS A 1 112 ? 54.156 -3.084 6.805 1 37.84 112 HIS A CA 1
ATOM 877 C C . HIS A 1 112 ? 55.219 -2.938 5.734 1 37.84 112 HIS A C 1
ATOM 879 O O . HIS A 1 112 ? 55.344 -3.783 4.844 1 37.84 112 HIS A O 1
ATOM 885 N N . VAL A 1 113 ? 55.438 -1.821 5.199 1 35.66 113 VAL A N 1
ATOM 886 C CA . VAL A 1 113 ? 56.562 -1.524 4.324 1 35.66 113 VAL A CA 1
ATOM 887 C C . VAL A 1 113 ? 57.875 -1.851 5.039 1 35.66 113 VAL A C 1
ATOM 889 O O . VAL A 1 113 ? 58.188 -1.234 6.055 1 35.66 113 VAL A O 1
ATOM 892 N N . GLY A 1 114 ? 58.219 -3.148 5.207 1 30.97 114 GLY A N 1
ATOM 893 C CA . GLY A 1 114 ? 59.562 -3.543 5.539 1 30.97 114 GLY A CA 1
ATOM 894 C C . GLY A 1 114 ? 60.625 -2.711 4.836 1 30.97 114 GLY A C 1
ATOM 895 O O . GLY A 1 114 ? 60.5 -2.449 3.635 1 30.97 114 GLY A O 1
ATOM 896 N N . ASP A 1 115 ? 61.188 -1.812 5.582 1 34.84 115 ASP A N 1
ATOM 897 C CA . ASP A 1 115 ? 62.312 -0.897 5.305 1 34.84 115 ASP A CA 1
ATOM 898 C C . ASP A 1 115 ? 63.438 -1.62 4.613 1 34.84 115 ASP A C 1
ATOM 900 O O . ASP A 1 115 ? 64.312 -2.152 5.273 1 34.84 115 ASP A O 1
ATOM 904 N N . ASP A 1 116 ? 63.219 -2.695 3.812 1 30.78 116 ASP A N 1
ATOM 905 C CA . ASP A 1 116 ? 64.5 -3.109 3.219 1 30.78 116 ASP A CA 1
ATOM 906 C C . ASP A 1 116 ? 65.062 -2.002 2.344 1 30.78 116 ASP A C 1
ATOM 908 O O . ASP A 1 116 ? 64.688 -1.836 1.19 1 30.78 116 ASP A O 1
ATOM 912 N N . ARG A 1 117 ? 65.25 -0.736 2.869 1 25.28 117 ARG A N 1
ATOM 913 C CA . ARG A 1 117 ? 66.062 0.254 2.15 1 25.28 117 ARG A CA 1
ATOM 914 C C . ARG A 1 117 ? 67.375 -0.336 1.7 1 25.28 117 ARG A C 1
ATOM 916 O O . ARG A 1 117 ? 68.312 -0.525 2.514 1 25.28 117 ARG A O 1
ATOM 923 N N . ALA A 1 118 ? 67.312 -1.451 0.935 1 26.06 118 ALA A N 1
ATOM 924 C CA . ALA A 1 118 ? 68.625 -1.805 0.365 1 26.06 118 ALA A CA 1
ATOM 925 C C . ALA A 1 118 ? 69.25 -0.613 -0.354 1 26.06 118 ALA A C 1
ATOM 927 O O . ALA A 1 118 ? 68.562 0.005 -1.213 1 26.06 118 ALA A O 1
ATOM 928 N N . SER A 1 119 ? 70 0.165 0.497 1 26.86 119 SER A N 1
ATOM 929 C CA . SER A 1 119 ? 70.938 1.253 0.184 1 26.86 119 SER A CA 1
ATOM 930 C C . SER A 1 119 ? 71.75 0.936 -1.057 1 26.86 119 SER A C 1
ATOM 932 O O . SER A 1 119 ? 72.625 0.102 -1.009 1 26.86 119 SER A O 1
ATOM 934 N N . ASN A 1 120 ? 71.125 0.71 -2.234 1 24.84 120 ASN A N 1
ATOM 935 C CA . ASN A 1 120 ? 72.062 0.697 -3.373 1 24.84 120 ASN A CA 1
ATOM 936 C C . ASN A 1 120 ? 72.812 2.016 -3.502 1 24.84 120 ASN A C 1
ATOM 938 O O . ASN A 1 120 ? 72.25 3.002 -4.004 1 24.84 120 ASN A O 1
ATOM 942 N N . GLU A 1 121 ? 73.5 2.424 -2.34 1 26.36 121 GLU A N 1
ATOM 943 C CA . GLU A 1 121 ? 74.438 3.531 -2.453 1 26.36 121 GLU A CA 1
ATOM 944 C C . GLU A 1 121 ? 75.312 3.367 -3.678 1 26.36 121 GLU A C 1
ATOM 946 O O . GLU A 1 121 ? 76.062 2.402 -3.77 1 26.36 121 GLU A O 1
ATOM 951 N N . GLU A 1 122 ? 74.75 3.533 -4.852 1 28.34 122 GLU A N 1
ATOM 952 C CA . GLU A 1 122 ? 75.625 3.713 -6.004 1 28.34 122 GLU A CA 1
ATOM 953 C C . GLU A 1 122 ? 76.688 4.773 -5.723 1 28.34 122 GLU A C 1
ATOM 955 O O . GLU A 1 122 ? 76.375 5.941 -5.5 1 28.34 122 GLU A O 1
ATOM 960 N N . GLU A 1 123 ? 77.688 4.242 -4.863 1 23.92 123 GLU A N 1
ATOM 961 C CA . GLU A 1 123 ? 78.938 5.008 -4.707 1 23.92 123 GLU A CA 1
ATOM 962 C C . GLU A 1 123 ? 79.438 5.488 -6.055 1 23.92 123 GLU A C 1
ATOM 964 O O . GLU A 1 123 ? 79.625 4.688 -6.965 1 23.92 123 GLU A O 1
ATOM 969 N N . VAL A 1 124 ? 78.938 6.625 -6.527 1 27.44 124 VAL A N 1
ATOM 970 C CA . VAL A 1 124 ? 79.438 7.473 -7.609 1 27.44 124 VAL A CA 1
ATOM 971 C C . VAL A 1 124 ? 80.938 7.641 -7.488 1 27.44 124 VAL A C 1
ATOM 973 O O . VAL A 1 124 ? 81.438 8.133 -6.473 1 27.44 124 VAL A O 1
ATOM 976 N N . GLY A 1 125 ? 81.625 6.496 -7.715 1 20.88 125 GLY A N 1
ATOM 977 C CA . GLY A 1 125 ? 83.062 6.594 -7.727 1 20.88 125 GLY A CA 1
ATOM 978 C C . GLY A 1 125 ? 83.562 7.758 -8.555 1 20.88 125 GLY A C 1
ATOM 979 O O . GLY A 1 125 ? 83.125 7.969 -9.688 1 20.88 125 GLY A O 1
ATOM 980 N N . GLU A 1 126 ? 83.75 8.867 -7.797 1 23.33 126 GLU A N 1
ATOM 981 C CA . GLU A 1 126 ? 84.438 10.094 -8.156 1 23.33 126 GLU A CA 1
ATOM 982 C C . GLU A 1 126 ? 85.688 9.789 -8.93 1 23.33 126 GLU A C 1
ATOM 984 O O . GLU A 1 126 ? 86.5 8.891 -8.555 1 23.33 126 GLU A O 1
ATOM 989 N N . GLU A 1 127 ? 85.688 10.094 -10.164 1 23.23 127 GLU A N 1
ATOM 990 C CA . GLU A 1 127 ? 86.812 10.133 -11.094 1 23.23 127 GLU A CA 1
ATOM 991 C C . GLU A 1 127 ? 87.875 11.141 -10.641 1 23.23 127 GLU A C 1
ATOM 993 O O . GLU A 1 127 ? 88.75 11.516 -11.422 1 23.23 127 GLU A O 1
ATOM 998 N N . VAL A 1 128 ? 88.312 11.031 -9.297 1 20.83 128 VAL A N 1
ATOM 999 C CA . VAL A 1 128 ? 89.25 12.055 -8.93 1 20.83 128 VAL A CA 1
ATOM 1000 C C . VAL A 1 128 ? 90.5 11.922 -9.797 1 20.83 128 VAL A C 1
ATOM 1002 O O . VAL A 1 128 ? 91.125 10.859 -9.82 1 20.83 128 VAL A O 1
ATOM 1005 N N . GLU A 1 129 ? 90.625 12.664 -10.812 1 21.52 129 GLU A N 1
ATOM 1006 C CA . GLU A 1 129 ? 91.875 12.867 -11.57 1 21.52 129 GLU A CA 1
ATOM 1007 C C . GLU A 1 129 ? 92.938 13.578 -10.734 1 21.52 129 GLU A C 1
ATOM 1009 O O . GLU A 1 129 ? 92.688 14.664 -10.211 1 21.52 129 GLU A O 1
ATOM 1014 N N . ALA A 1 130 ? 93.812 12.82 -9.984 1 18.41 130 ALA A N 1
ATOM 1015 C CA . ALA A 1 130 ? 94.938 13.281 -9.188 1 18.41 130 ALA A CA 1
ATOM 1016 C C . ALA A 1 130 ? 95.938 14.047 -10.047 1 18.41 130 ALA A C 1
ATOM 1018 O O . ALA A 1 130 ? 96.938 14.508 -9.547 1 18.41 130 ALA A O 1
ATOM 1019 N N . GLU A 1 131 ? 96.062 14.227 -11.266 1 18.22 131 GLU A N 1
ATOM 1020 C CA . GLU A 1 131 ? 97.5 14.219 -11.344 1 18.22 131 GLU A CA 1
ATOM 1021 C C . GLU A 1 131 ? 98.125 15.461 -10.688 1 18.22 131 GLU A C 1
ATOM 1023 O O . GLU A 1 131 ? 99.188 15.398 -10.062 1 18.22 131 GLU A O 1
ATOM 1028 N N . ALA A 1 132 ? 97.812 16.75 -10.875 1 18.95 132 ALA A N 1
ATOM 1029 C CA . ALA A 1 132 ? 99 17.484 -11.344 1 18.95 132 ALA A CA 1
ATOM 1030 C C . ALA A 1 132 ? 99.812 17.953 -10.172 1 18.95 132 ALA A C 1
ATOM 1032 O O . ALA A 1 132 ? 101.062 17.734 -10.141 1 18.95 132 ALA A O 1
ATOM 1033 N N . VAL A 1 133 ? 99.562 19.047 -9.367 1 19.86 133 VAL A N 1
ATOM 1034 C CA . VAL A 1 133 ? 100.562 20.125 -9.5 1 19.86 133 VAL A CA 1
ATOM 1035 C C . VAL A 1 133 ? 101.688 19.922 -8.492 1 19.86 133 VAL A C 1
ATOM 1037 O O . VAL A 1 133 ? 101.562 19.078 -7.605 1 19.86 133 VAL A O 1
ATOM 1040 N N . ASP A 1 134 ? 102 20.906 -7.395 1 22.02 134 ASP A N 1
ATOM 1041 C CA . ASP A 1 134 ? 103 21.984 -7.191 1 22.02 134 ASP A CA 1
ATOM 1042 C C . ASP A 1 134 ? 104 21.625 -6.082 1 22.02 134 ASP A C 1
ATOM 1044 O O . ASP A 1 134 ? 103.75 20.703 -5.297 1 22.02 134 ASP A O 1
ATOM 1048 N N . GLY A 1 135 ? 104.875 22.75 -5.434 1 22.5 135 GLY A N 1
ATOM 1049 C CA . GLY A 1 135 ? 106.125 23.422 -5.059 1 22.5 135 GLY A CA 1
ATOM 1050 C C . GLY A 1 135 ? 106.438 23.281 -3.586 1 22.5 135 GLY A C 1
ATOM 1051 O O . GLY A 1 135 ? 105.625 22.797 -2.805 1 22.5 135 GLY A O 1
ATOM 1052 N N . GLY A 1 136 ? 107.125 24.422 -2.842 1 22.17 136 GLY A N 1
ATOM 1053 C CA . GLY A 1 136 ? 108.188 25.016 -2.049 1 22.17 136 GLY A CA 1
ATOM 1054 C C . GLY A 1 136 ? 107.875 25.109 -0.571 1 22.17 136 GLY A C 1
ATOM 1055 O O . GLY A 1 136 ? 106.75 24.953 -0.182 1 22.17 136 GLY A O 1
ATOM 1056 N N . ASN A 1 137 ? 108.75 25.844 0.327 1 20.92 137 ASN A N 1
ATOM 1057 C CA . ASN A 1 137 ? 109.688 25.969 1.448 1 20.92 137 ASN A CA 1
ATOM 1058 C C . ASN A 1 137 ? 108.938 26.516 2.689 1 20.92 137 ASN A C 1
ATOM 1060 O O . ASN A 1 137 ? 109.125 26 3.789 1 20.92 137 ASN A O 1
ATOM 1064 N N . GLY A 1 138 ? 108.562 27.828 2.695 1 19.44 138 GLY A N 1
ATOM 1065 C CA . GLY A 1 138 ? 109.188 28.672 3.725 1 19.44 138 GLY A CA 1
ATOM 1066 C C . GLY A 1 138 ? 108.5 28.484 5.086 1 19.44 138 GLY A C 1
ATOM 1067 O O . GLY A 1 138 ? 107.5 27.844 5.203 1 19.44 138 GLY A O 1
ATOM 1068 N N . ALA A 1 139 ? 108.062 29.562 5.852 1 21.11 139 ALA A N 1
ATOM 1069 C CA . ALA A 1 139 ? 108.625 30.438 6.879 1 21.11 139 ALA A CA 1
ATOM 1070 C C . ALA A 1 139 ? 108.062 30.078 8.258 1 21.11 139 ALA A C 1
ATOM 1072 O O . ALA A 1 139 ? 107 29.422 8.367 1 21.11 139 ALA A O 1
ATOM 1073 N N . GLY A 1 140 ? 108.125 31.203 9.625 1 21.81 140 GLY A N 1
ATOM 1074 C CA . GLY A 1 140 ? 108.312 31.672 10.984 1 21.81 140 GLY A CA 1
ATOM 1075 C C . GLY A 1 140 ? 107.125 31.406 11.891 1 21.81 140 GLY A C 1
ATOM 1076 O O . GLY A 1 140 ? 107.25 30.938 13.016 1 21.81 140 GLY A O 1
ATOM 1077 N N . GLU A 1 141 ? 106.188 32.312 12.484 1 25.16 141 GLU A N 1
ATOM 1078 C CA . GLU A 1 141 ? 106.375 32.844 13.828 1 25.16 141 GLU A CA 1
ATOM 1079 C C . GLU A 1 141 ? 105.875 31.859 14.883 1 25.16 141 GLU A C 1
ATOM 1081 O O . GLU A 1 141 ? 105.125 30.938 14.578 1 25.16 141 GLU A O 1
ATOM 1086 N N . GLU A 1 142 ? 105.938 32.469 16.406 1 19.59 142 GLU A N 1
ATOM 1087 C CA . GLU A 1 142 ? 105.375 32.188 17.734 1 19.59 142 GLU A CA 1
ATOM 1088 C C . GLU A 1 142 ? 104.062 31.484 17.625 1 19.59 142 GLU A C 1
ATOM 1090 O O . GLU A 1 142 ? 103.25 31.781 16.734 1 19.59 142 GLU A O 1
ATOM 1095 N N . MET B 1 1 ? 4.711 -53.031 -25.516 1 72.69 1 MET B N 1
ATOM 1096 C CA . MET B 1 1 ? 4.531 -52.938 -24.062 1 72.69 1 MET B CA 1
ATOM 1097 C C . MET B 1 1 ? 5.559 -51.969 -23.469 1 72.69 1 MET B C 1
ATOM 1099 O O . MET B 1 1 ? 5.199 -51 -22.797 1 72.69 1 MET B O 1
ATOM 1103 N N . LEU B 1 2 ? 6.824 -52.125 -23.984 1 79.62 2 LEU B N 1
ATOM 1104 C CA . LEU B 1 2 ? 7.918 -51.312 -23.453 1 79.62 2 LEU B CA 1
ATOM 1105 C C . LEU B 1 2 ? 7.754 -49.844 -23.828 1 79.62 2 LEU B C 1
ATOM 1107 O O . LEU B 1 2 ? 7.961 -48.969 -23 1 79.62 2 LEU B O 1
ATOM 1111 N N . ALA B 1 3 ? 7.16 -49.625 -25 1 84.94 3 ALA B N 1
ATOM 1112 C CA . ALA B 1 3 ? 7 -48.281 -25.484 1 84.94 3 ALA B CA 1
ATOM 1113 C C . ALA B 1 3 ? 5.895 -47.531 -24.734 1 84.94 3 ALA B C 1
ATOM 1115 O O . ALA B 1 3 ? 6.043 -46.375 -24.391 1 84.94 3 ALA B O 1
ATOM 1116 N N . ALA B 1 4 ? 4.824 -48.312 -24.359 1 84.06 4 ALA B N 1
ATOM 1117 C CA . ALA B 1 4 ? 3.695 -47.719 -23.656 1 84.06 4 ALA B CA 1
ATOM 1118 C C . ALA B 1 4 ? 4.074 -47.375 -22.203 1 84.06 4 ALA B C 1
ATOM 1120 O O . ALA B 1 4 ? 3.684 -46.344 -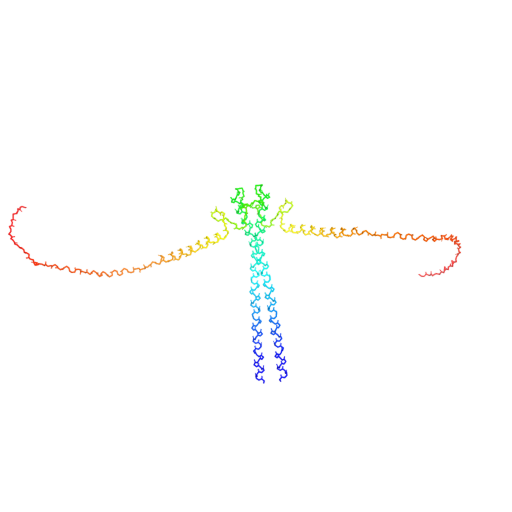21.688 1 84.06 4 ALA B O 1
ATOM 1121 N N . GLU B 1 5 ? 4.848 -48.219 -21.641 1 87.12 5 GLU B N 1
ATOM 1122 C CA . GLU B 1 5 ? 5.312 -48 -20.266 1 87.12 5 GLU B CA 1
ATOM 1123 C C . GLU B 1 5 ? 6.242 -46.781 -20.188 1 87.12 5 GLU B C 1
ATOM 1125 O O . GLU B 1 5 ? 6.172 -46.031 -19.234 1 87.12 5 GLU B O 1
ATOM 1130 N N . LYS B 1 6 ? 7.055 -46.688 -21.203 1 89.94 6 LYS B N 1
ATOM 1131 C CA . LYS B 1 6 ? 7.953 -45.531 -21.266 1 89.94 6 LYS B CA 1
ATOM 1132 C C . LYS B 1 6 ? 7.168 -44.219 -21.406 1 89.94 6 LYS B C 1
ATOM 1134 O O . LYS B 1 6 ? 7.484 -43.25 -20.734 1 89.94 6 LYS B O 1
ATOM 1139 N N . LYS B 1 7 ? 6.148 -44.25 -22.234 1 91.56 7 LYS B N 1
ATOM 1140 C CA . LYS B 1 7 ? 5.324 -43.062 -22.438 1 91.56 7 LYS B CA 1
ATOM 1141 C C . LYS B 1 7 ? 4.578 -42.688 -21.156 1 91.56 7 LYS B C 1
ATOM 1143 O O . LYS B 1 7 ? 4.438 -41.5 -20.828 1 91.56 7 LYS B O 1
ATOM 1148 N N . LEU B 1 8 ? 4.141 -43.75 -20.438 1 92.75 8 LEU B N 1
ATOM 1149 C CA . LEU B 1 8 ? 3.426 -43.5 -19.188 1 92.75 8 LEU B CA 1
ATOM 1150 C C . LEU B 1 8 ? 4.344 -42.906 -18.141 1 92.75 8 LEU B C 1
ATOM 1152 O O . LEU B 1 8 ? 3.934 -42 -17.406 1 92.75 8 LEU B O 1
ATOM 1156 N N . LYS B 1 9 ? 5.531 -43.406 -18.109 1 92.38 9 LYS B N 1
ATOM 1157 C CA . LYS B 1 9 ? 6.504 -42.844 -17.172 1 92.38 9 LYS B CA 1
ATOM 1158 C C . LYS B 1 9 ? 6.812 -41.375 -17.5 1 92.38 9 LYS B C 1
ATOM 1160 O O .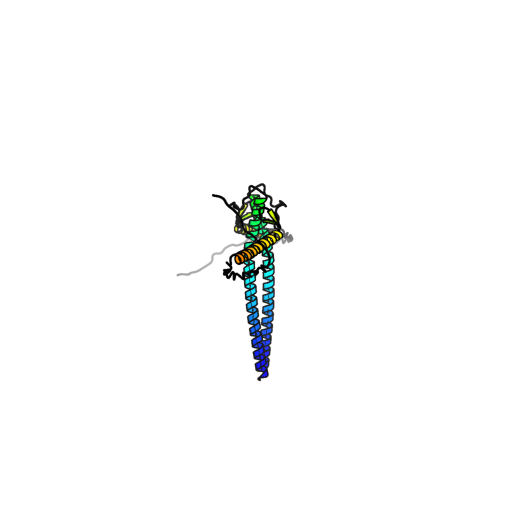 LYS B 1 9 ? 6.906 -40.562 -16.594 1 92.38 9 LYS B O 1
ATOM 1165 N N . LEU B 1 10 ? 6.922 -41.094 -18.75 1 94.19 10 LEU B N 1
ATOM 1166 C CA . LEU B 1 10 ? 7.199 -39.719 -19.172 1 94.19 10 LEU B CA 1
ATOM 1167 C C . LEU B 1 10 ? 6.055 -38.781 -18.797 1 94.19 10 LEU B C 1
ATOM 1169 O O . LEU B 1 10 ? 6.285 -37.656 -18.359 1 94.19 10 LEU B O 1
ATOM 1173 N N . LYS B 1 11 ? 4.832 -39.25 -18.891 1 94.12 11 LYS B N 1
ATOM 1174 C CA . LYS B 1 11 ? 3.666 -38.438 -18.531 1 94.12 11 LYS B CA 1
ATOM 1175 C C . LYS B 1 11 ? 3.6 -38.219 -17.031 1 94.12 11 LYS B C 1
ATOM 1177 O O . LYS B 1 11 ? 3.197 -37.156 -16.578 1 94.12 11 LYS B O 1
ATOM 1182 N N . GLN B 1 12 ? 4.02 -39.312 -16.344 1 94.88 12 GLN B N 1
ATOM 1183 C CA . GLN B 1 12 ? 4.047 -39.156 -14.898 1 94.88 12 GLN B CA 1
ATOM 1184 C C . GLN B 1 12 ? 5.055 -38.094 -14.477 1 94.88 12 GLN B C 1
ATOM 1186 O O . GLN B 1 12 ? 4.777 -37.281 -13.594 1 94.88 12 GLN B O 1
ATOM 1191 N N . VAL B 1 13 ? 6.176 -38.031 -15.109 1 96 13 VAL B N 1
ATOM 1192 C CA . VAL B 1 13 ? 7.195 -37 -14.844 1 96 13 VAL B CA 1
ATOM 1193 C C . VAL B 1 13 ? 6.645 -35.625 -15.164 1 96 13 VAL B C 1
ATOM 1195 O O . VAL B 1 13 ? 6.887 -34.656 -14.422 1 96 13 VAL B O 1
ATOM 1198 N N . GLU B 1 14 ? 5.906 -35.531 -16.25 1 96.19 14 GLU B N 1
ATOM 1199 C CA . GLU B 1 14 ? 5.266 -34.281 -16.641 1 96.19 14 GLU B CA 1
ATOM 1200 C C . GLU B 1 14 ? 4.289 -33.812 -15.578 1 96.19 14 GLU B C 1
ATOM 1202 O O . GLU B 1 14 ? 4.297 -32.625 -15.211 1 96.19 14 GLU B O 1
ATOM 1207 N N . VAL B 1 15 ? 3.504 -34.656 -15.039 1 96.25 15 VAL B N 1
ATOM 1208 C CA . VAL B 1 15 ? 2.545 -34.344 -13.984 1 96.25 15 VAL B CA 1
ATOM 1209 C C . VAL B 1 15 ? 3.287 -33.875 -12.734 1 96.25 15 VAL B C 1
ATOM 1211 O O . VAL B 1 15 ? 2.92 -32.844 -12.141 1 96.25 15 VAL B O 1
ATOM 1214 N N . ASP B 1 16 ? 4.301 -34.625 -12.445 1 97.12 16 ASP B N 1
ATOM 1215 C CA . ASP B 1 16 ? 5.07 -34.281 -11.258 1 97.12 16 ASP B CA 1
ATOM 1216 C C . ASP B 1 16 ? 5.695 -32.875 -11.375 1 97.12 16 ASP B C 1
ATOM 1218 O O . ASP B 1 16 ? 5.66 -32.094 -10.43 1 97.12 16 ASP B O 1
ATOM 1222 N N . LYS B 1 17 ? 6.223 -32.594 -12.516 1 96.69 17 LYS B N 1
ATOM 1223 C CA . LYS B 1 17 ? 6.844 -31.281 -12.758 1 96.69 17 LYS B CA 1
ATOM 1224 C C . LYS B 1 17 ? 5.809 -30.172 -12.688 1 96.69 17 LYS B C 1
ATOM 1226 O O . LYS B 1 17 ? 6.082 -29.094 -12.133 1 96.69 17 LYS B O 1
ATOM 1231 N N . LEU B 1 18 ? 4.656 -30.438 -13.219 1 97.06 18 LEU B N 1
ATOM 1232 C CA . LEU B 1 18 ? 3.596 -29.438 -13.203 1 97.06 18 LEU B CA 1
ATOM 1233 C C . LEU B 1 18 ? 3.104 -29.188 -11.781 1 97.06 18 LEU B C 1
ATOM 1235 O O . LEU B 1 18 ? 2.844 -28.031 -11.406 1 97.06 18 LEU B O 1
ATOM 1239 N N . GLN B 1 19 ? 2.988 -30.234 -11.023 1 96.94 19 GLN B N 1
ATOM 1240 C CA . GLN B 1 19 ? 2.561 -30.094 -9.641 1 96.94 19 GLN B CA 1
ATOM 1241 C C . GLN B 1 19 ? 3.578 -29.297 -8.828 1 96.94 19 GLN B C 1
ATOM 1243 O O . GLN B 1 19 ? 3.205 -28.422 -8.039 1 96.94 19 GLN B O 1
ATOM 1248 N N . ALA B 1 20 ? 4.82 -29.562 -9.07 1 97.06 20 ALA B N 1
ATOM 1249 C CA . ALA B 1 20 ? 5.879 -28.844 -8.367 1 97.06 20 ALA B CA 1
ATOM 1250 C C . ALA B 1 20 ? 5.887 -27.375 -8.75 1 97.06 20 ALA B C 1
ATOM 1252 O O . ALA B 1 20 ? 6.016 -26.5 -7.883 1 97.06 20 ALA B O 1
ATOM 1253 N N . ARG B 1 21 ? 5.719 -27.078 -9.977 1 97 21 ARG B N 1
ATOM 1254 C CA . ARG B 1 21 ? 5.703 -25.703 -10.453 1 97 21 ARG B CA 1
ATOM 1255 C C . ARG B 1 21 ? 4.504 -24.938 -9.898 1 97 21 ARG B C 1
ATOM 1257 O O . ARG B 1 21 ? 4.633 -23.781 -9.484 1 97 21 ARG B O 1
ATOM 1264 N N . ARG B 1 22 ? 3.396 -25.594 -9.922 1 96.81 22 ARG B N 1
ATOM 1265 C CA . ARG B 1 22 ? 2.189 -25 -9.367 1 96.81 22 ARG B CA 1
ATOM 1266 C C . ARG B 1 22 ? 2.385 -24.625 -7.902 1 96.81 22 ARG B C 1
ATOM 1268 O O . ARG B 1 22 ? 2.018 -23.531 -7.48 1 96.81 22 ARG B O 1
ATOM 1275 N N . LYS B 1 23 ? 2.945 -25.531 -7.234 1 96.88 23 LYS B N 1
ATOM 1276 C CA . LYS B 1 23 ? 3.164 -25.281 -5.812 1 96.88 23 LYS B CA 1
ATOM 1277 C C . LYS B 1 23 ? 4.125 -24.109 -5.602 1 96.88 23 LYS B C 1
ATOM 1279 O O . LYS B 1 23 ? 3.883 -23.25 -4.758 1 96.88 23 LYS B O 1
ATOM 1284 N N . ALA B 1 24 ? 5.141 -24.109 -6.301 1 97.38 24 ALA B N 1
ATOM 1285 C CA . ALA B 1 24 ? 6.133 -23.047 -6.191 1 97.38 24 ALA B CA 1
ATOM 1286 C C . ALA B 1 24 ? 5.523 -21.688 -6.539 1 97.38 24 ALA B C 1
ATOM 1288 O O . ALA B 1 24 ? 5.738 -20.703 -5.824 1 97.38 24 ALA B O 1
ATOM 1289 N N . GLU B 1 25 ? 4.785 -21.672 -7.574 1 96.69 25 GLU B N 1
ATOM 1290 C CA . GLU B 1 25 ? 4.129 -20.438 -8.008 1 96.69 25 GLU B CA 1
ATOM 1291 C C . GLU B 1 25 ? 3.121 -19.953 -6.973 1 96.69 25 GLU B C 1
ATOM 1293 O O . GLU B 1 25 ? 3.018 -18.75 -6.715 1 96.69 25 GLU B O 1
ATOM 1298 N N . SER B 1 26 ? 2.455 -20.875 -6.461 1 96.44 26 SER B N 1
ATOM 1299 C CA . SER B 1 26 ? 1.475 -20.531 -5.434 1 96.44 26 SER B CA 1
ATOM 1300 C C . SER B 1 26 ? 2.148 -19.953 -4.195 1 96.44 26 SER B C 1
ATOM 1302 O O . SER B 1 26 ? 1.639 -19.016 -3.584 1 96.44 26 SER B O 1
ATOM 1304 N N . GLU B 1 27 ? 3.258 -20.531 -3.836 1 97.69 27 GLU B N 1
ATOM 1305 C CA . GLU B 1 27 ? 3.996 -20.062 -2.672 1 97.69 27 GLU B CA 1
ATOM 1306 C C . GLU B 1 27 ? 4.594 -18.672 -2.928 1 97.69 27 GLU B C 1
ATOM 1308 O O . GLU B 1 27 ? 4.551 -17.812 -2.057 1 97.69 27 GLU B O 1
ATOM 1313 N N . GLU B 1 28 ? 5.066 -18.5 -4.082 1 97.94 28 GLU B N 1
ATOM 1314 C CA . GLU B 1 28 ? 5.605 -17.188 -4.461 1 97.94 28 GLU B CA 1
ATOM 1315 C C . GLU B 1 28 ? 4.516 -16.125 -4.465 1 97.94 28 GLU B C 1
ATOM 1317 O O . GLU B 1 28 ? 4.715 -15.023 -3.943 1 97.94 28 GLU B O 1
ATOM 1322 N N . ALA B 1 29 ? 3.408 -16.469 -4.988 1 97.62 29 ALA B N 1
ATOM 1323 C CA . ALA B 1 29 ? 2.279 -15.539 -5.02 1 97.62 29 ALA B CA 1
ATOM 1324 C C . ALA B 1 29 ? 1.801 -15.211 -3.607 1 97.62 29 ALA B C 1
ATOM 1326 O O . ALA B 1 29 ? 1.499 -14.055 -3.299 1 97.62 29 ALA B O 1
ATOM 1327 N N . ALA B 1 30 ? 1.732 -16.234 -2.836 1 97.88 30 ALA B N 1
ATOM 1328 C CA . ALA B 1 30 ? 1.294 -16.031 -1.457 1 97.88 30 ALA B CA 1
ATOM 1329 C C . ALA B 1 30 ? 2.236 -15.094 -0.708 1 97.88 30 ALA B C 1
ATOM 1331 O O . ALA B 1 30 ? 1.79 -14.234 0.054 1 97.88 30 ALA B O 1
ATOM 1332 N N . ASP B 1 31 ? 3.49 -15.227 -0.925 1 98.19 31 ASP B N 1
ATOM 1333 C CA . ASP B 1 31 ? 4.492 -14.375 -0.295 1 98.19 31 ASP B CA 1
ATOM 1334 C C . ASP B 1 31 ? 4.352 -12.93 -0.765 1 98.19 31 ASP B C 1
ATOM 1336 O O . ASP B 1 31 ? 4.391 -12 0.045 1 98.19 31 ASP B O 1
ATOM 1340 N N . GLU B 1 32 ? 4.199 -12.812 -2.025 1 98.25 32 GLU B N 1
ATOM 1341 C CA . GLU B 1 32 ? 4.035 -11.477 -2.594 1 98.25 32 GLU B CA 1
ATOM 1342 C C . GLU B 1 32 ? 2.768 -10.805 -2.074 1 98.25 32 GLU B C 1
ATOM 1344 O O . GLU B 1 32 ? 2.795 -9.641 -1.675 1 98.25 32 GLU B O 1
ATOM 1349 N N . ILE B 1 33 ? 1.726 -11.516 -2.035 1 98.12 33 ILE B N 1
ATOM 1350 C CA . ILE B 1 33 ? 0.444 -11.023 -1.546 1 98.12 33 ILE B CA 1
ATOM 1351 C C . ILE B 1 33 ? 0.576 -10.609 -0.083 1 98.12 33 ILE B C 1
ATOM 1353 O O . ILE B 1 33 ? 0.129 -9.523 0.304 1 98.12 33 ILE B O 1
ATOM 1357 N N . SER B 1 34 ? 1.196 -11.43 0.665 1 98 34 SER B N 1
ATOM 1358 C CA . SER B 1 34 ? 1.417 -11.125 2.074 1 98 34 SER B CA 1
ATOM 1359 C C . SER B 1 34 ? 2.238 -9.852 2.236 1 98 34 SER B C 1
ATOM 1361 O O . SER B 1 34 ? 1.927 -9.008 3.082 1 98 34 SER B O 1
ATOM 1363 N N . GLY B 1 35 ? 3.299 -9.742 1.501 1 98.06 35 GLY B N 1
ATOM 1364 C CA . GLY B 1 35 ? 4.121 -8.547 1.528 1 98.06 35 GLY B CA 1
ATOM 1365 C C . GLY B 1 35 ? 3.354 -7.285 1.169 1 98.06 35 GLY B C 1
ATOM 1366 O O . GLY B 1 35 ? 3.504 -6.25 1.821 1 98.06 35 GLY B O 1
ATOM 1367 N N . LEU B 1 36 ? 2.51 -7.457 0.199 1 97.81 36 LEU B N 1
ATOM 1368 C CA . LEU B 1 36 ? 1.722 -6.316 -0.257 1 97.81 36 LEU B CA 1
ATOM 1369 C C . LEU B 1 36 ? 0.656 -5.945 0.77 1 97.81 36 LEU B C 1
ATOM 1371 O O . LEU B 1 36 ? 0.369 -4.766 0.975 1 97.81 36 LEU B O 1
ATOM 1375 N N . GLN B 1 37 ? 0.04 -6.945 1.412 1 96.75 37 GLN B N 1
ATOM 1376 C CA . GLN B 1 37 ? -0.933 -6.68 2.467 1 96.75 37 GLN B CA 1
ATOM 1377 C C . GLN B 1 37 ? -0.307 -5.879 3.605 1 96.75 37 GLN B C 1
ATOM 1379 O O . GLN B 1 37 ? -0.917 -4.941 4.117 1 96.75 37 GLN B O 1
ATOM 1384 N N . GLN B 1 38 ? 0.843 -6.168 3.963 1 97 38 GLN B N 1
ATOM 1385 C CA . GLN B 1 38 ? 1.562 -5.418 4.988 1 97 38 GLN B CA 1
ATOM 1386 C C . GLN B 1 38 ? 1.9 -4.012 4.504 1 97 38 GLN B C 1
ATOM 1388 O O . GLN B 1 38 ? 1.819 -3.047 5.27 1 97 38 GLN B O 1
ATOM 1393 N N . ALA B 1 39 ? 2.246 -3.918 3.252 1 96.81 39 ALA B N 1
ATOM 1394 C CA . ALA B 1 39 ? 2.625 -2.639 2.656 1 96.81 39 ALA B CA 1
ATOM 1395 C C . ALA B 1 39 ? 1.449 -1.664 2.658 1 96.81 39 ALA B C 1
ATOM 1397 O O . ALA B 1 39 ? 1.638 -0.455 2.807 1 96.81 39 ALA B O 1
ATOM 1398 N N . VAL B 1 40 ? 0.264 -2.199 2.494 1 96.5 40 VAL B N 1
ATOM 1399 C CA . VAL B 1 40 ? -0.928 -1.358 2.484 1 96.5 40 VAL B CA 1
ATOM 1400 C C . VAL B 1 40 ? -1.022 -0.581 3.795 1 96.5 40 VAL B C 1
ATOM 1402 O O . VAL B 1 40 ? -1.157 0.646 3.789 1 96.5 40 VAL B O 1
ATOM 1405 N N . TYR B 1 41 ? -0.882 -1.236 4.906 1 94.5 41 TYR B N 1
ATOM 1406 C CA . TYR B 1 41 ? -0.942 -0.588 6.211 1 94.5 41 TYR B CA 1
ATOM 1407 C C . TYR B 1 41 ? 0.25 0.338 6.414 1 94.5 41 TYR B C 1
ATOM 1409 O O . TYR B 1 41 ? 0.092 1.475 6.867 1 94.5 41 TYR B O 1
ATOM 1417 N N . THR B 1 42 ? 1.385 -0.134 6.133 1 97.5 42 THR B N 1
ATOM 1418 C CA . THR B 1 42 ? 2.615 0.627 6.324 1 97.5 42 THR B CA 1
ATOM 1419 C C . THR B 1 42 ? 2.582 1.919 5.516 1 97.5 42 THR B C 1
ATOM 1421 O O . THR B 1 42 ? 2.979 2.977 6.008 1 97.5 42 THR B O 1
ATOM 1424 N N . GLU B 1 43 ? 2.096 1.783 4.312 1 97.38 43 GLU B N 1
ATOM 1425 C CA . GLU B 1 43 ? 2.057 2.957 3.443 1 97.38 43 GLU B CA 1
ATOM 1426 C C . GLU B 1 43 ? 1.005 3.957 3.914 1 97.38 43 GLU B C 1
ATOM 1428 O O . GLU B 1 43 ? 1.201 5.168 3.807 1 97.38 43 GLU B O 1
ATOM 1433 N N . HIS B 1 44 ? -0.035 3.486 4.508 1 97.62 44 HIS B N 1
ATOM 1434 C CA . HIS B 1 44 ? -1.005 4.379 5.133 1 97.62 44 HIS B CA 1
ATOM 1435 C C . HIS B 1 44 ? -0.359 5.203 6.242 1 97.62 44 HIS B C 1
ATOM 1437 O O . HIS B 1 44 ? -0.539 6.422 6.301 1 97.62 44 HIS B O 1
ATOM 1443 N N . VAL B 1 45 ? 0.374 4.586 7.062 1 97.69 45 VAL B N 1
ATOM 1444 C CA . VAL B 1 45 ? 1.042 5.238 8.18 1 97.69 45 VAL B CA 1
ATOM 1445 C C . VAL B 1 45 ? 2.078 6.23 7.66 1 97.69 45 VAL B C 1
ATOM 1447 O O . VAL B 1 45 ? 2.166 7.359 8.148 1 97.69 45 VAL B O 1
ATOM 1450 N N . LYS B 1 46 ? 2.824 5.832 6.625 1 97.12 46 LYS B N 1
ATOM 1451 C CA . LYS B 1 46 ? 3.83 6.703 6.027 1 97.12 46 LYS B CA 1
ATOM 1452 C C . LYS B 1 46 ? 3.188 7.957 5.434 1 97.12 46 LYS B C 1
ATOM 1454 O O . LYS B 1 46 ? 3.729 9.055 5.559 1 97.12 46 LYS B O 1
ATOM 1459 N N . GLY B 1 47 ? 2.068 7.785 4.734 1 97.81 47 GLY B N 1
ATOM 1460 C CA . GLY B 1 47 ? 1.332 8.93 4.223 1 97.81 47 GLY B CA 1
ATOM 1461 C C . GLY B 1 47 ? 0.885 9.891 5.309 1 97.81 47 GLY B C 1
ATOM 1462 O O . GLY B 1 47 ? 1.037 11.102 5.176 1 97.81 47 GLY B O 1
ATOM 1463 N N . PHE B 1 48 ? 0.378 9.344 6.43 1 98.12 48 PHE B N 1
ATOM 1464 C CA . PHE B 1 48 ? -0.057 10.117 7.586 1 98.12 48 PHE B CA 1
ATOM 1465 C C . PHE B 1 48 ? 1.095 10.938 8.156 1 98.12 48 PHE B C 1
ATOM 1467 O O . PHE B 1 48 ? 0.964 12.148 8.344 1 98.12 48 PHE B O 1
ATOM 1474 N N . GLU B 1 49 ? 2.229 10.312 8.281 1 97.12 49 GLU B N 1
ATOM 1475 C CA . GLU B 1 49 ? 3.402 10.969 8.852 1 97.12 49 GLU B CA 1
ATOM 1476 C C . GLU B 1 49 ? 3.957 12.031 7.902 1 97.12 49 GLU B C 1
ATOM 1478 O O . GLU B 1 49 ? 4.414 13.086 8.344 1 97.12 49 GLU B O 1
ATOM 1483 N N . LYS B 1 50 ? 3.898 11.711 6.66 1 97.06 50 LYS B N 1
ATOM 1484 C CA . LYS B 1 50 ? 4.359 12.648 5.641 1 97.06 50 LYS B CA 1
ATOM 1485 C C . LYS B 1 50 ? 3.564 13.953 5.688 1 97.06 50 LYS B C 1
ATOM 1487 O O . LYS B 1 50 ? 4.141 15.039 5.625 1 97.06 50 LYS B O 1
ATOM 1492 N N . ALA B 1 51 ? 2.283 13.852 5.793 1 97.62 51 ALA B N 1
ATOM 1493 C CA . ALA B 1 51 ? 1.433 15.031 5.902 1 97.62 51 ALA B CA 1
ATOM 1494 C C . ALA B 1 51 ? 1.77 15.836 7.152 1 97.62 51 ALA B C 1
ATOM 1496 O O . ALA B 1 51 ? 1.8 17.062 7.113 1 97.62 51 ALA B O 1
ATOM 1497 N N . LEU B 1 52 ? 2.072 15.125 8.211 1 97.06 52 LEU B N 1
ATOM 1498 C CA . LEU B 1 52 ? 2.41 15.805 9.461 1 97.06 52 LEU B CA 1
ATOM 1499 C C . LEU B 1 52 ? 3.742 16.531 9.344 1 97.06 52 LEU B C 1
ATOM 1501 O O . LEU B 1 52 ? 3.885 17.656 9.82 1 97.06 52 LEU B O 1
ATOM 1505 N N . ARG B 1 53 ? 4.652 15.922 8.648 1 96.81 53 ARG B N 1
ATOM 1506 C CA . ARG B 1 53 ? 5.934 16.594 8.43 1 96.81 53 ARG B CA 1
ATOM 1507 C C . ARG B 1 53 ? 5.754 17.844 7.586 1 96.81 53 ARG B C 1
ATOM 1509 O O . ARG B 1 53 ? 6.355 18.891 7.871 1 96.81 53 ARG B O 1
ATOM 1516 N N . GLN B 1 54 ? 4.918 17.75 6.562 1 97.19 54 GLN B N 1
ATOM 1517 C CA . GLN B 1 54 ? 4.652 18.922 5.738 1 97.19 54 GLN B CA 1
ATOM 1518 C C . GLN B 1 54 ? 3.941 20.016 6.535 1 97.19 54 GLN B C 1
ATOM 1520 O O . GLN B 1 54 ? 4.277 21.188 6.426 1 97.19 54 GLN B O 1
ATOM 1525 N N . ALA B 1 55 ? 3.012 19.578 7.375 1 96.62 55 ALA B N 1
ATOM 1526 C CA . ALA B 1 55 ? 2.285 20.531 8.211 1 96.62 55 ALA B CA 1
ATOM 1527 C C . ALA B 1 55 ? 3.227 21.234 9.18 1 96.62 55 ALA B C 1
ATOM 1529 O O . ALA B 1 55 ? 3.145 22.453 9.352 1 96.62 55 ALA B O 1
ATOM 1530 N N . GLU B 1 56 ? 4.074 20.453 9.766 1 95.94 56 GLU B N 1
ATOM 1531 C CA . GLU B 1 56 ? 5.059 21.016 10.68 1 95.94 56 GLU B CA 1
ATOM 1532 C C . GLU B 1 56 ? 5.988 21.984 9.961 1 95.94 56 GLU B C 1
ATOM 1534 O O . GLU B 1 56 ? 6.34 23.047 10.5 1 95.94 56 GLU B O 1
ATOM 1539 N N . PHE B 1 57 ? 6.363 21.719 8.805 1 96.56 57 PHE B N 1
ATOM 1540 C CA . PHE B 1 57 ? 7.246 22.531 7.984 1 96.56 57 PHE B CA 1
ATOM 1541 C C . PHE B 1 57 ? 6.555 23.828 7.57 1 96.56 57 PHE B C 1
ATOM 1543 O O . PHE B 1 57 ? 7.164 24.906 7.602 1 96.56 57 PHE B O 1
ATOM 1550 N N . LEU B 1 58 ? 5.277 23.703 7.234 1 95.62 58 LEU B N 1
ATOM 1551 C CA . LEU B 1 58 ? 4.551 24.828 6.652 1 95.62 58 LEU B CA 1
ATOM 1552 C C . LEU B 1 58 ? 3.959 25.719 7.746 1 95.62 58 LEU B C 1
ATOM 1554 O O . LEU B 1 58 ? 3.785 26.922 7.547 1 95.62 58 LEU B O 1
ATOM 1558 N N . TYR B 1 59 ? 3.658 25.016 8.914 1 94 59 TYR B N 1
ATOM 1559 C CA . TYR B 1 59 ? 2.984 25.719 10 1 94 59 TYR B CA 1
ATOM 1560 C C . TYR B 1 59 ? 3.752 25.562 11.305 1 94 59 TYR B C 1
ATOM 1562 O O . TYR B 1 59 ? 3.887 24.453 11.828 1 94 59 TYR B O 1
ATOM 1570 N N . LYS B 1 60 ? 4.102 26.516 11.992 1 89.25 60 LYS B N 1
ATOM 1571 C CA . LYS B 1 60 ? 5 26.516 13.141 1 89.25 60 LYS B CA 1
ATOM 1572 C C . LYS B 1 60 ? 4.328 25.906 14.367 1 89.25 60 LYS B C 1
ATOM 1574 O O . LYS B 1 60 ? 4.996 25.328 15.227 1 89.25 60 LYS B O 1
ATOM 1579 N N . GLU B 1 61 ? 3.096 25.922 14.352 1 89.56 61 GLU B N 1
ATOM 1580 C CA . GLU B 1 61 ? 2.383 25.453 15.539 1 89.56 61 GLU B CA 1
ATOM 1581 C C . GLU B 1 61 ? 2.176 23.938 15.5 1 89.56 61 GLU B C 1
ATOM 1583 O O . GLU B 1 61 ? 1.885 23.328 16.531 1 89.56 61 GLU B O 1
ATOM 1588 N N . VAL B 1 62 ? 2.336 23.391 14.312 1 91.88 62 VAL B N 1
ATOM 1589 C CA . VAL B 1 62 ? 2.125 21.953 14.172 1 91.88 62 VAL B CA 1
ATOM 1590 C C . VAL B 1 62 ? 3.422 21.203 14.484 1 91.88 62 VAL B C 1
ATOM 1592 O O . VAL B 1 62 ? 4.496 21.594 14.016 1 91.88 62 VAL B O 1
ATOM 1595 N N . SER B 1 63 ? 3.18 20.109 15.352 1 91.94 63 SER B N 1
ATOM 1596 C CA . SER B 1 63 ? 4.316 19.25 15.656 1 91.94 63 SER B CA 1
ATOM 1597 C C . SER B 1 63 ? 4.004 17.781 15.352 1 91.94 63 SER B C 1
ATOM 1599 O O . SER B 1 63 ? 2.957 17.266 15.75 1 91.94 63 SER B O 1
ATOM 1601 N N . VAL B 1 64 ? 4.977 17.156 14.766 1 89.31 64 VAL B N 1
ATOM 1602 C CA . VAL B 1 64 ? 4.82 15.75 14.414 1 89.31 64 VAL B CA 1
ATOM 1603 C C . VAL B 1 64 ? 4.793 14.906 15.688 1 89.31 64 VAL B C 1
ATOM 1605 O O . VAL B 1 64 ? 4.289 13.773 15.68 1 89.31 64 VAL B O 1
ATOM 1608 N N . THR B 1 65 ? 5.273 15.516 16.75 1 90.56 65 THR B N 1
ATOM 1609 C CA . THR B 1 65 ? 5.348 14.773 18 1 90.56 65 THR B CA 1
ATOM 1610 C C . THR B 1 65 ? 4.137 15.07 18.875 1 90.56 65 THR B C 1
ATOM 1612 O O . THR B 1 65 ? 4.059 14.602 20.016 1 90.56 65 THR B O 1
ATOM 1615 N N . ASP B 1 66 ? 3.277 15.781 18.359 1 90.19 66 ASP B N 1
ATOM 1616 C CA . ASP B 1 66 ? 2.041 16.047 19.094 1 90.19 66 ASP B CA 1
ATOM 1617 C C . ASP B 1 66 ? 1.211 14.781 19.25 1 90.19 66 ASP B C 1
ATOM 1619 O O . ASP B 1 66 ? 0.762 14.195 18.266 1 90.19 66 ASP B O 1
ATOM 1623 N N . CYS B 1 67 ? 0.877 14.375 20.406 1 89.62 67 CYS B N 1
ATOM 1624 C CA . CYS B 1 67 ? 0.242 13.109 20.734 1 89.62 67 CYS B CA 1
ATOM 1625 C C . CYS B 1 67 ? -1.242 13.133 20.391 1 89.62 67 CYS B C 1
ATOM 1627 O O . CYS B 1 67 ? -1.916 12.102 20.469 1 89.62 67 CYS B O 1
ATOM 1629 N N . ARG B 1 68 ? -1.695 14.305 20 1 93.5 68 ARG B N 1
ATOM 1630 C CA . ARG B 1 68 ? -3.104 14.406 19.625 1 93.5 68 ARG B CA 1
ATOM 1631 C C . ARG B 1 68 ? -3.354 13.805 18.25 1 93.5 68 ARG B C 1
ATOM 1633 O O . ARG B 1 68 ? -4.484 13.445 17.922 1 93.5 68 ARG B O 1
ATOM 1640 N N . PHE B 1 69 ? -2.359 13.766 17.469 1 96.69 69 PHE B N 1
ATOM 1641 C CA . PHE B 1 69 ? -2.463 13.047 16.203 1 96.69 69 PHE B CA 1
ATOM 1642 C C . PHE B 1 69 ? -2.455 11.539 16.422 1 96.69 69 PHE B C 1
ATOM 1644 O O . PHE B 1 69 ? -1.7 11.039 17.266 1 96.69 69 PHE B O 1
ATOM 1651 N N . ASN B 1 70 ? -3.352 10.867 15.734 1 96.88 70 ASN B N 1
ATOM 1652 C CA . ASN B 1 70 ? -3.484 9.422 15.883 1 96.88 70 ASN B CA 1
ATOM 1653 C C . ASN B 1 70 ? -3.975 8.766 14.594 1 96.88 70 ASN B C 1
ATOM 1655 O O . ASN B 1 70 ? -5.062 9.078 14.109 1 96.88 70 ASN B O 1
ATOM 1659 N N . VAL B 1 71 ? -3.186 7.836 14.109 1 96.44 71 VAL B N 1
ATOM 1660 C CA . VAL B 1 71 ? -3.453 7.207 12.82 1 96.44 71 VAL B CA 1
ATOM 1661 C C . VAL B 1 71 ? -4.734 6.379 12.906 1 96.44 71 VAL B C 1
ATOM 1663 O O . VAL B 1 71 ? -5.375 6.109 11.891 1 96.44 71 VAL B O 1
ATOM 1666 N N . ASN B 1 72 ? -5.219 6.027 14.086 1 96.44 72 ASN B N 1
ATOM 1667 C CA . ASN B 1 72 ? -6.406 5.199 14.273 1 96.44 72 ASN B CA 1
ATOM 1668 C C . ASN B 1 72 ? -7.668 6.051 14.391 1 96.44 72 ASN B C 1
ATOM 1670 O O . ASN B 1 72 ? -8.773 5.516 14.508 1 96.44 72 ASN B O 1
ATOM 1674 N N . LEU B 1 73 ? -7.484 7.367 14.383 1 97 73 LEU B N 1
ATOM 1675 C CA . LEU B 1 73 ? -8.617 8.289 14.469 1 97 73 LEU B CA 1
ATOM 1676 C C . LEU B 1 73 ? -8.812 9.023 13.156 1 97 73 LEU B C 1
ATOM 1678 O O . LEU B 1 73 ? -7.891 9.117 12.344 1 97 73 LEU B O 1
ATOM 1682 N N . ASP B 1 74 ? -10.07 9.453 12.914 1 97.44 74 ASP B N 1
ATOM 1683 C CA . ASP B 1 74 ? -10.414 10.305 11.781 1 97.44 74 ASP B CA 1
ATOM 1684 C C . ASP B 1 74 ? -11.555 11.25 12.125 1 97.44 74 ASP B C 1
ATOM 1686 O O . ASP B 1 74 ? -12.109 11.188 13.227 1 97.44 74 ASP B O 1
ATOM 1690 N N . ILE B 1 75 ? -11.734 12.203 11.219 1 96.5 75 ILE B N 1
ATOM 1691 C CA . ILE B 1 75 ? -12.781 13.195 11.453 1 96.5 75 ILE B CA 1
ATOM 1692 C C . ILE B 1 75 ? -14.07 12.75 10.781 1 96.5 75 ILE B C 1
ATOM 1694 O O . ILE B 1 75 ? -14.078 12.422 9.594 1 96.5 75 ILE B O 1
ATOM 1698 N N . TYR B 1 76 ? -14.992 12.586 11.547 1 95.19 76 TYR B N 1
ATOM 1699 C CA . TYR B 1 76 ? -16.344 12.289 11.078 1 95.19 76 TYR B CA 1
ATOM 1700 C C . TYR B 1 76 ? -17.375 13.148 11.805 1 95.19 76 TYR B C 1
ATOM 1702 O O . TYR B 1 76 ? -17.422 13.164 13.031 1 95.19 76 TYR B O 1
ATOM 1710 N N . ASP B 1 77 ? -18.172 13.992 11.023 1 93.88 77 ASP B N 1
ATOM 1711 C CA . ASP B 1 77 ? -19.172 14.914 11.555 1 93.88 77 ASP B CA 1
ATOM 1712 C C . ASP B 1 77 ? -18.547 15.867 12.578 1 93.88 77 ASP B C 1
ATOM 1714 O O . ASP B 1 77 ? -19.047 16 13.695 1 93.88 77 ASP B O 1
ATOM 1718 N N . ASN B 1 78 ? -17.453 16.297 12.258 1 93.88 78 ASN B N 1
ATOM 1719 C CA . ASN B 1 78 ? -16.719 17.312 13.008 1 93.88 78 ASN B CA 1
ATOM 1720 C C . ASN B 1 78 ? -16.281 16.781 14.375 1 93.88 78 ASN B C 1
ATOM 1722 O O . ASN B 1 78 ? -16.219 17.547 15.344 1 93.88 78 ASN B O 1
ATO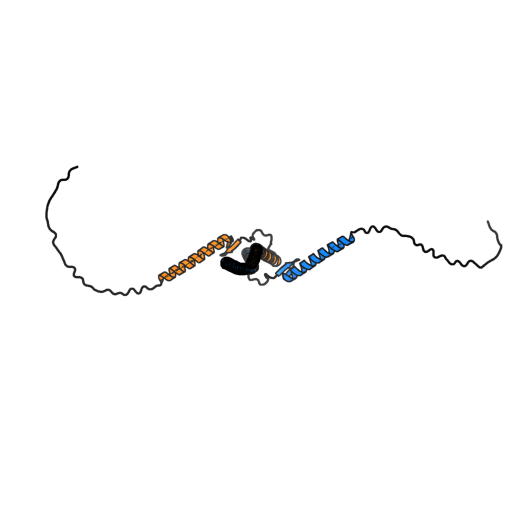M 1726 N N . LYS B 1 79 ? -16.156 15.477 14.445 1 96.25 79 LYS B N 1
ATOM 1727 C CA . LYS B 1 79 ? -15.625 14.844 15.656 1 96.25 79 LYS B CA 1
ATOM 1728 C C . LYS B 1 79 ? -14.477 13.898 15.32 1 96.25 79 LYS B C 1
ATOM 1730 O O . LYS B 1 79 ? -14.469 13.266 14.266 1 96.25 79 LYS B O 1
ATOM 1735 N N . MET B 1 80 ? -13.555 13.898 16.172 1 95.88 80 MET B N 1
ATOM 1736 C CA . MET B 1 80 ? -12.453 12.938 16.047 1 95.88 80 MET B CA 1
ATOM 1737 C C . MET B 1 80 ? -12.828 11.602 16.672 1 95.88 80 MET B C 1
ATOM 1739 O O . MET B 1 80 ? -13.055 11.516 17.891 1 95.88 80 MET B O 1
ATOM 1743 N N . LEU B 1 81 ? -12.953 10.578 15.859 1 97.06 81 LEU B N 1
ATOM 1744 C CA . LEU B 1 81 ? -13.438 9.273 16.312 1 97.06 81 LEU B CA 1
ATOM 1745 C C . LEU B 1 81 ? -12.516 8.164 15.828 1 97.06 81 LEU B C 1
ATOM 1747 O O . LEU B 1 81 ? -11.773 8.336 14.859 1 97.06 81 LEU B O 1
ATOM 1751 N N . ASP B 1 82 ? -12.656 7.094 16.5 1 97.62 82 ASP B N 1
ATOM 1752 C CA . ASP B 1 82 ? -11.969 5.883 16.047 1 97.62 82 ASP B CA 1
ATOM 1753 C C . ASP B 1 82 ? -12.5 5.414 14.703 1 97.62 82 ASP B C 1
ATOM 1755 O O . ASP B 1 82 ? -13.711 5.43 14.469 1 97.62 82 ASP B O 1
ATOM 1759 N N . VAL B 1 83 ? -11.586 5.035 13.898 1 95.19 83 VAL B N 1
ATOM 1760 C CA . VAL B 1 83 ? -11.969 4.652 12.547 1 95.19 83 VAL B CA 1
ATOM 1761 C C . VAL B 1 83 ? -12.969 3.5 12.594 1 95.19 83 VAL B C 1
ATOM 1763 O O . VAL B 1 83 ? -13.867 3.414 11.75 1 95.19 83 VAL B O 1
ATOM 1766 N N . ALA B 1 84 ? -12.82 2.658 13.547 1 93.75 84 ALA B N 1
ATOM 1767 C CA . ALA B 1 84 ? -13.758 1.545 13.695 1 93.75 84 ALA B CA 1
ATOM 1768 C C . ALA B 1 84 ? -15.164 2.047 14.016 1 93.75 84 ALA B C 1
ATOM 1770 O O . ALA B 1 84 ? -16.156 1.511 13.508 1 93.75 84 ALA B O 1
ATOM 1771 N N . GLU B 1 85 ? -15.266 3.016 14.852 1 95.12 85 GLU B N 1
ATOM 1772 C CA . GLU B 1 85 ? -16.547 3.631 15.18 1 95.12 85 GLU B CA 1
ATOM 1773 C C . GLU B 1 85 ? -17.156 4.316 13.961 1 95.12 85 GLU B C 1
ATOM 1775 O O . GLU B 1 85 ? -18.359 4.188 13.711 1 95.12 85 GLU B O 1
ATOM 1780 N N . ILE B 1 86 ? -16.344 4.992 13.234 1 93.94 86 ILE B N 1
ATOM 1781 C CA . ILE B 1 86 ? -16.812 5.676 12.031 1 93.94 86 ILE B CA 1
ATOM 1782 C C . ILE B 1 86 ? -17.406 4.664 11.062 1 93.94 86 ILE B C 1
ATOM 1784 O O . ILE B 1 86 ? -18.469 4.898 10.484 1 93.94 86 ILE B O 1
ATOM 1788 N N . SER B 1 87 ? -16.703 3.543 10.898 1 92.31 87 SER B N 1
ATOM 1789 C CA . SER B 1 87 ? -17.172 2.49 10 1 92.31 87 SER B CA 1
ATOM 1790 C C . SER B 1 87 ? -18.547 1.989 10.422 1 92.31 87 SER B C 1
ATOM 1792 O O . SER B 1 87 ? -19.406 1.75 9.57 1 92.31 87 SER B O 1
ATOM 1794 N N . LYS B 1 88 ? -18.734 1.885 11.633 1 92.38 88 LYS B N 1
ATOM 1795 C CA . LYS B 1 88 ? -20.031 1.444 12.141 1 92.38 88 LYS B CA 1
ATOM 1796 C C . LYS B 1 88 ? -21.125 2.482 11.859 1 92.38 88 LYS B C 1
ATOM 1798 O O . LYS B 1 88 ? -22.234 2.137 11.445 1 92.38 88 LYS B O 1
ATOM 1803 N N . LEU B 1 89 ? -20.812 3.688 12.156 1 91.62 89 LEU B N 1
ATOM 1804 C CA . LEU B 1 89 ? -21.75 4.781 11.945 1 91.62 89 LEU B CA 1
ATOM 1805 C C . LEU B 1 89 ? -22.141 4.879 10.477 1 91.62 89 LEU B C 1
ATOM 1807 O O . LEU B 1 89 ? -23.328 5.074 10.156 1 91.62 89 LEU B O 1
ATOM 1811 N N . LYS B 1 90 ? -21.203 4.691 9.586 1 91.38 90 LYS B N 1
ATOM 1812 C CA . LYS B 1 90 ? -21.484 4.746 8.148 1 91.38 90 LYS B CA 1
ATOM 1813 C C . LYS B 1 90 ? -22.344 3.572 7.719 1 91.38 90 LYS B C 1
ATOM 1815 O O . LYS B 1 90 ? -23.234 3.73 6.879 1 91.38 90 LYS B O 1
ATOM 1820 N N . ALA B 1 91 ? -22.031 2.494 8.273 1 88.62 91 ALA B N 1
ATOM 1821 C CA . ALA B 1 91 ? -22.828 1.312 7.945 1 88.62 91 ALA B CA 1
ATOM 1822 C C . ALA B 1 91 ? -24.281 1.493 8.367 1 88.62 91 ALA B C 1
ATOM 1824 O O . ALA B 1 91 ? -25.188 1.11 7.633 1 88.62 91 ALA B O 1
ATOM 1825 N N . VAL B 1 92 ? -24.5 2.053 9.484 1 87.75 92 VAL B N 1
ATOM 1826 C CA . VAL B 1 92 ? -25.844 2.318 10 1 87.75 92 VAL B CA 1
ATOM 1827 C C . VAL B 1 92 ? -26.531 3.354 9.125 1 87.75 92 VAL B C 1
ATOM 1829 O O . VAL B 1 92 ? -27.703 3.188 8.766 1 87.75 92 VAL B O 1
ATOM 1832 N N . ALA B 1 93 ? -25.781 4.34 8.711 1 86.38 93 ALA B N 1
ATOM 1833 C CA . ALA B 1 93 ? -26.328 5.402 7.883 1 86.38 93 ALA B CA 1
ATOM 1834 C C . ALA B 1 93 ? -26.734 4.875 6.508 1 86.38 93 ALA B C 1
ATOM 1836 O O . ALA B 1 93 ? -27.781 5.254 5.969 1 86.38 93 ALA B O 1
ATOM 1837 N N . GLU B 1 94 ? -25.906 4 6.031 1 84.5 94 GLU B N 1
ATOM 1838 C CA . GLU B 1 94 ? -26.203 3.404 4.727 1 84.5 94 GLU B CA 1
ATOM 1839 C C . GLU B 1 94 ? -27.359 2.42 4.82 1 84.5 94 GLU B C 1
ATOM 1841 O O . GLU B 1 94 ? -28.156 2.289 3.879 1 84.5 94 GLU B O 1
ATOM 1846 N N . GLY B 1 95 ? -27.297 1.764 5.895 1 79.69 95 GLY B N 1
ATOM 1847 C CA . GLY B 1 95 ? -28.422 0.87 6.102 1 79.69 95 GLY B CA 1
ATOM 1848 C C . GLY B 1 95 ? -29.75 1.601 6.27 1 79.69 95 GLY B C 1
ATOM 1849 O O . GLY B 1 95 ? -30.781 1.138 5.789 1 79.69 95 GLY B O 1
ATOM 1850 N N . GLU B 1 96 ? -29.688 2.67 7.027 1 73.88 96 GLU B N 1
ATOM 1851 C CA . GLU B 1 96 ? -30.891 3.48 7.234 1 73.88 96 GLU B CA 1
ATOM 1852 C C . GLU B 1 96 ? -31.359 4.117 5.93 1 73.88 96 GLU B C 1
ATOM 1854 O O . GLU B 1 96 ? -32.562 4.195 5.668 1 73.88 96 GLU B O 1
ATOM 1859 N N . GLU B 1 97 ? -30.391 4.566 5.145 1 72 97 GLU B N 1
ATOM 1860 C CA . GLU B 1 97 ? -30.719 5.125 3.838 1 72 97 GLU B CA 1
ATOM 1861 C C . GLU B 1 97 ? -31.328 4.066 2.92 1 72 97 GLU B C 1
ATOM 1863 O O . GLU B 1 97 ? -32.281 4.34 2.186 1 72 97 GLU B O 1
ATOM 1868 N N . ALA B 1 98 ? -30.766 2.939 3.074 1 69.88 98 ALA B N 1
ATOM 1869 C CA . ALA B 1 98 ? -31.297 1.827 2.299 1 69.88 98 ALA B CA 1
ATOM 1870 C C . ALA B 1 98 ? -32.688 1.444 2.791 1 69.88 98 ALA B C 1
ATOM 1872 O O . ALA B 1 98 ? -33.562 1.119 1.99 1 69.88 98 ALA B O 1
ATOM 1873 N N . ALA B 1 99 ? -32.812 1.53 4.078 1 70.06 99 ALA B N 1
ATOM 1874 C CA . ALA B 1 99 ? -34.125 1.213 4.656 1 70.06 99 ALA B CA 1
ATOM 1875 C C . ALA B 1 99 ? -35.125 2.297 4.332 1 70.06 99 ALA B C 1
ATOM 1877 O O . ALA B 1 99 ? -36.312 2.006 4.121 1 70.06 99 ALA B O 1
ATOM 1878 N N . GLN B 1 100 ? -34.719 3.477 4.344 1 61.94 100 GLN B N 1
ATOM 1879 C CA . GLN B 1 100 ? -35.625 4.578 4.023 1 61.94 100 GLN B CA 1
ATOM 1880 C C . GLN B 1 100 ? -36.031 4.547 2.551 1 61.94 100 GLN B C 1
ATOM 1882 O O . GLN B 1 100 ? -37.156 4.859 2.207 1 61.94 100 GLN B O 1
ATOM 1887 N N . ASP B 1 101 ? -35.156 4.137 1.754 1 63.84 101 ASP B N 1
ATOM 1888 C CA . ASP B 1 101 ? -35.469 4.008 0.333 1 63.84 101 ASP B CA 1
ATOM 1889 C C . ASP B 1 101 ? -36.469 2.865 0.086 1 63.84 101 ASP B C 1
ATOM 1891 O O . ASP B 1 101 ? -37.344 2.967 -0.781 1 63.84 101 ASP B O 1
ATOM 1895 N N . GLU B 1 102 ? -36.344 1.881 0.805 1 60.47 102 GLU B N 1
ATOM 1896 C CA . GLU B 1 102 ? -37.281 0.775 0.678 1 60.47 102 GLU B CA 1
ATOM 1897 C C . GLU B 1 102 ? -38.656 1.155 1.231 1 60.47 102 GLU B C 1
ATOM 1899 O O . GLU B 1 102 ? -39.688 0.755 0.683 1 60.47 102 GLU B O 1
ATOM 1904 N N . GLU B 1 103 ? -38.656 1.896 2.342 1 57.06 103 GLU B N 1
ATOM 1905 C CA . GLU B 1 103 ? -39.906 2.34 2.902 1 57.06 103 GLU B CA 1
ATOM 1906 C C . GLU B 1 103 ? -40.562 3.42 2.035 1 57.06 103 GLU B C 1
ATOM 1908 O O . GLU B 1 103 ? -41.781 3.496 1.933 1 57.06 103 GLU B O 1
ATOM 1913 N N . GLY B 1 104 ? -39.688 4.195 1.451 1 54.62 104 GLY B N 1
ATOM 1914 C CA . GLY B 1 104 ? -40.188 5.227 0.552 1 54.62 104 GLY B CA 1
ATOM 1915 C C . GLY B 1 104 ? -40.812 4.668 -0.717 1 54.62 104 GLY B C 1
ATOM 1916 O O . GLY B 1 104 ? -41.719 5.258 -1.275 1 54.62 104 GLY B O 1
ATOM 1917 N N . THR B 1 105 ? -40.219 3.547 -1.123 1 54.34 105 THR B N 1
ATOM 1918 C CA . THR B 1 105 ? -40.719 2.922 -2.334 1 54.34 105 THR B CA 1
ATOM 1919 C C . THR B 1 105 ? -42.062 2.211 -2.053 1 54.34 105 THR B C 1
ATOM 1921 O O . THR B 1 105 ? -42.906 2.115 -2.932 1 54.34 105 THR B O 1
ATOM 1924 N N . LEU B 1 106 ? -42.25 1.875 -0.823 1 51.44 106 LEU B N 1
ATOM 1925 C CA . LEU B 1 106 ? -43.5 1.173 -0.517 1 51.44 106 LEU B CA 1
ATOM 1926 C C . LEU B 1 106 ? -44.656 2.152 -0.397 1 51.44 106 LEU B C 1
ATOM 1928 O O . LEU B 1 106 ? -45.812 1.769 -0.571 1 51.44 106 LEU B O 1
ATOM 1932 N N . LEU B 1 107 ? -44.344 3.391 -0.096 1 47.69 107 LEU B N 1
ATOM 1933 C CA . LEU B 1 107 ? -45.469 4.277 0.22 1 47.69 107 LEU B CA 1
ATOM 1934 C C . LEU B 1 107 ? -46.125 4.777 -1.054 1 47.69 107 LEU B C 1
ATOM 1936 O O . LEU B 1 107 ? -47.312 5.168 -1.029 1 47.69 107 LEU B O 1
ATOM 1940 N N . THR B 1 108 ? -45.375 4.941 -2.016 1 47.22 108 THR B N 1
ATOM 1941 C CA . THR B 1 108 ? -46.031 5.758 -3.029 1 47.22 108 THR B CA 1
ATOM 1942 C C . THR B 1 108 ? -46.75 4.875 -4.055 1 47.22 108 THR B C 1
ATOM 1944 O O . THR B 1 108 ? -47.125 5.348 -5.129 1 47.22 108 THR B O 1
ATOM 1947 N N . THR B 1 109 ? -46.781 3.57 -3.836 1 41.44 109 THR B N 1
ATOM 1948 C CA . THR B 1 109 ? -47.594 2.949 -4.875 1 41.44 109 THR B CA 1
ATOM 1949 C C . THR B 1 109 ? -49.062 3.332 -4.715 1 41.44 109 THR B C 1
ATOM 1951 O O . THR B 1 109 ? -49.656 3.096 -3.662 1 41.44 109 THR B O 1
ATOM 1954 N N . PRO B 1 110 ? -49.562 4.375 -5.395 1 43.09 110 PRO B N 1
ATOM 1955 C CA . PRO B 1 110 ? -51 4.719 -5.379 1 43.09 110 PRO B CA 1
ATOM 1956 C C . PRO B 1 110 ? -51.906 3.512 -5.637 1 43.09 110 PRO B C 1
ATOM 1958 O O . PRO B 1 110 ? -51.688 2.793 -6.621 1 43.09 110 PRO B O 1
ATOM 1961 N N . LEU B 1 111 ? -52.312 2.725 -4.648 1 39.41 111 LEU B N 1
ATOM 1962 C CA . LEU B 1 111 ? -53.375 1.739 -4.844 1 39.41 111 LEU B CA 1
ATOM 1963 C C . LEU B 1 111 ? -54.594 2.369 -5.52 1 39.41 111 LEU B C 1
ATOM 1965 O O . LEU B 1 111 ? -55.188 3.307 -4.988 1 39.41 111 LEU B O 1
ATOM 1969 N N . HIS B 1 112 ? -54.719 2.428 -6.859 1 37.44 112 HIS B N 1
ATOM 1970 C CA . HIS B 1 112 ? -56 2.664 -7.547 1 37.44 112 HIS B CA 1
ATOM 1971 C C . HIS B 1 112 ? -57.094 1.779 -6.984 1 37.44 112 HIS B C 1
ATOM 1973 O O . HIS B 1 112 ? -57.094 0.562 -7.184 1 37.44 112 HIS B O 1
ATOM 1979 N N . VAL B 1 113 ? -57.594 1.948 -5.801 1 36.06 113 VAL B N 1
ATOM 1980 C CA . VAL B 1 113 ? -58.812 1.312 -5.266 1 36.06 113 VAL B CA 1
ATOM 1981 C C . VAL B 1 113 ? -60 1.619 -6.172 1 36.06 113 VAL B C 1
ATOM 1983 O O . VAL B 1 113 ? -60.375 2.779 -6.316 1 36.06 113 VAL B O 1
ATOM 1986 N N . GLY B 1 114 ? -60.188 0.875 -7.34 1 31.25 114 GLY B N 1
ATOM 1987 C CA . GLY B 1 114 ? -61.406 0.867 -8.109 1 31.25 114 GLY B CA 1
ATOM 1988 C C . GLY B 1 114 ? -62.656 0.711 -7.254 1 31.25 114 GLY B C 1
ATOM 1989 O O . GLY B 1 114 ? -62.719 -0.172 -6.395 1 31.25 114 GLY B O 1
ATOM 1990 N N . ASP B 1 115 ? -63.375 1.768 -6.934 1 34.56 115 ASP B N 1
ATOM 1991 C CA . ASP B 1 115 ? -64.688 1.956 -6.293 1 34.56 115 ASP B CA 1
ATOM 1992 C C . ASP B 1 115 ? -65.75 1.06 -6.926 1 34.56 115 ASP B C 1
ATOM 1994 O O . ASP B 1 115 ? -66.375 1.436 -7.918 1 34.56 115 ASP B O 1
ATOM 1998 N N . ASP B 1 116 ? -65.562 -0.258 -7.328 1 30.02 116 ASP B N 1
ATOM 1999 C CA . ASP B 1 116 ? -66.75 -0.965 -7.746 1 30.02 116 ASP B CA 1
ATOM 2000 C C . ASP B 1 116 ? -67.75 -1.124 -6.582 1 30.02 116 ASP B C 1
ATOM 2002 O O . ASP B 1 116 ? -67.625 -2.045 -5.773 1 30.02 116 ASP B O 1
ATOM 2006 N N . ARG B 1 117 ? -68.188 -0.071 -5.855 1 27.31 117 ARG B N 1
ATOM 2007 C CA . ARG B 1 117 ? -69.312 -0.145 -4.961 1 27.31 117 ARG B CA 1
ATOM 2008 C C . ARG B 1 117 ? -70.562 -0.684 -5.695 1 27.31 117 ARG B C 1
ATOM 2010 O O . ARG B 1 117 ? -71.188 0.019 -6.512 1 27.31 117 ARG B O 1
ATOM 2017 N N . ALA B 1 118 ? -70.562 -2.033 -6.137 1 24.92 118 ALA B N 1
ATOM 2018 C CA . ALA B 1 118 ? -71.812 -2.658 -6.57 1 24.92 118 ALA B CA 1
ATOM 2019 C C . ALA B 1 118 ? -72.875 -2.602 -5.465 1 24.92 118 ALA B C 1
ATOM 2021 O O . ALA B 1 118 ? -72.562 -2.818 -4.293 1 24.92 118 ALA B O 1
ATOM 2022 N N . SER B 1 119 ? -73.938 -1.784 -5.598 1 27.36 119 SER B N 1
ATOM 2023 C CA . SER B 1 119 ? -75.125 -1.536 -4.863 1 27.36 119 SER B CA 1
ATOM 2024 C C . SER B 1 119 ? -75.938 -2.834 -4.594 1 27.36 119 SER B C 1
ATOM 2026 O O . SER B 1 119 ? -76.875 -3.154 -5.289 1 27.36 119 SER B O 1
ATOM 2028 N N . ASN B 1 120 ? -75.375 -4.074 -4.426 1 23.11 120 ASN B N 1
ATOM 2029 C CA . ASN B 1 120 ? -76.438 -5.082 -4.219 1 23.11 120 ASN B CA 1
ATOM 2030 C C . ASN B 1 120 ? -77.25 -4.809 -2.947 1 23.11 120 ASN B C 1
ATOM 2032 O O . ASN B 1 120 ? -76.688 -4.703 -1.859 1 23.11 120 ASN B O 1
ATOM 2036 N N . GLU B 1 121 ? -78.438 -4.23 -3.033 1 26.91 121 GLU B N 1
ATOM 2037 C CA . GLU B 1 121 ? -79.688 -4.039 -2.225 1 26.91 121 GLU B CA 1
ATOM 2038 C C . GLU B 1 121 ? -80.125 -5.344 -1.565 1 26.91 121 GLU B C 1
ATOM 2040 O O . GLU B 1 121 ? -80.938 -6.074 -2.115 1 26.91 121 GLU B O 1
ATOM 2045 N N . GLU B 1 122 ? -79.188 -6.199 -1.032 1 28.08 122 GLU B N 1
ATOM 2046 C CA . GLU B 1 122 ? -79.875 -7.352 -0.48 1 28.08 122 GLU B CA 1
ATOM 2047 C C . GLU B 1 122 ? -80.875 -6.93 0.579 1 28.08 122 GLU B C 1
ATOM 2049 O O . GLU B 1 122 ? -80.625 -6.082 1.426 1 28.08 122 GLU B O 1
ATOM 2054 N N . GLU B 1 123 ? -82.188 -7.297 0.405 1 24.73 123 GLU B N 1
ATOM 2055 C CA . GLU B 1 123 ? -83.5 -7.27 1.065 1 24.73 123 GLU B CA 1
ATOM 2056 C C . GLU B 1 123 ? -83.438 -7.941 2.434 1 24.73 123 GLU B C 1
ATOM 2058 O O . GLU B 1 123 ? -83 -9.078 2.553 1 24.73 123 GLU B O 1
ATOM 2063 N N . VAL B 1 124 ? -83.188 -7.184 3.479 1 28.12 124 VAL B N 1
ATOM 2064 C CA . VAL B 1 124 ? -83.188 -7.465 4.91 1 28.12 124 VAL B CA 1
ATOM 2065 C C . VAL B 1 124 ? -84.5 -8.133 5.328 1 28.12 124 VAL B C 1
ATOM 2067 O O . VAL B 1 124 ? -85.562 -7.508 5.312 1 28.12 124 VAL B O 1
ATOM 2070 N N . GLY B 1 125 ? -84.625 -9.391 4.715 1 20.62 125 GLY B N 1
ATOM 2071 C CA . GLY B 1 125 ? -85.875 -9.969 5.168 1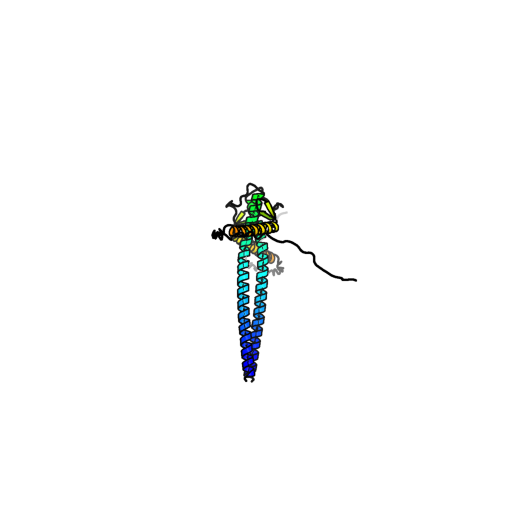 20.62 125 GLY B CA 1
ATOM 2072 C C . GLY B 1 125 ? -86 -10.133 6.676 1 20.62 125 GLY B C 1
ATOM 2073 O O . GLY B 1 125 ? -84.938 -10.18 7.348 1 20.62 125 GLY B O 1
ATOM 2074 N N . GLU B 1 126 ? -87.062 -9.758 7.371 1 22.97 126 GLU B N 1
ATOM 2075 C CA . GLU B 1 126 ? -87.688 -9.578 8.656 1 22.97 126 GLU B CA 1
ATOM 2076 C C . GLU B 1 126 ? -87.875 -10.906 9.383 1 22.97 126 GLU B C 1
ATOM 2078 O O . GLU B 1 126 ? -88.438 -10.953 10.477 1 22.97 126 GLU B O 1
ATOM 2083 N N . GLU B 1 127 ? -86.938 -11.992 9.258 1 22.27 127 GLU B N 1
ATOM 2084 C CA . GLU B 1 127 ? -87.688 -13.125 9.773 1 22.27 127 GLU B CA 1
ATOM 2085 C C . GLU B 1 127 ? -87.812 -13.055 11.289 1 22.27 127 GLU B C 1
ATOM 2087 O O . GLU B 1 127 ? -86.875 -12.703 11.984 1 22.27 127 GLU B O 1
ATOM 2092 N N . VAL B 1 128 ? -89 -13.094 12.086 1 20.33 128 VAL B N 1
ATOM 2093 C CA . VAL B 1 128 ? -89.75 -12.922 13.336 1 20.33 128 VAL B CA 1
ATOM 2094 C C . VAL B 1 128 ? -89.438 -14.086 14.273 1 20.33 128 VAL B C 1
ATOM 2096 O O . VAL B 1 128 ? -89.188 -13.891 15.453 1 20.33 128 VAL B O 1
ATOM 2099 N N . GLU B 1 129 ? -89.5 -15.602 14.438 1 21.12 129 GLU B N 1
ATOM 2100 C CA . GLU B 1 129 ? -90.5 -16.094 15.383 1 21.12 129 GLU B CA 1
ATOM 2101 C C . GLU B 1 129 ? -89.812 -16.75 16.594 1 21.12 129 GLU B C 1
ATOM 2103 O O . GLU B 1 129 ? -90.438 -16.844 17.672 1 21.12 129 GLU B O 1
ATOM 2108 N N . ALA B 1 130 ? -88.625 -16.906 17.453 1 20.33 130 ALA B N 1
ATOM 2109 C CA . ALA B 1 130 ? -88.438 -18.312 17.75 1 20.33 130 ALA B CA 1
ATOM 2110 C C . ALA B 1 130 ? -89.188 -18.703 19.047 1 20.33 130 ALA B C 1
ATOM 2112 O O . ALA B 1 130 ? -88.938 -18.078 20.078 1 20.33 130 ALA B O 1
ATOM 2113 N N . GLU B 1 131 ? -90.312 -19.359 19.094 1 20.44 131 GLU B N 1
ATOM 2114 C CA . GLU B 1 131 ? -90.875 -19.672 20.406 1 20.44 131 GLU B CA 1
ATOM 2115 C C . GLU B 1 131 ? -90.062 -20.719 21.125 1 20.44 131 GLU B C 1
ATOM 2117 O O . GLU B 1 131 ? -89.625 -20.484 22.25 1 20.44 131 GLU B O 1
ATOM 2122 N N . ALA B 1 132 ? -90.562 -21.953 21.656 1 19.59 132 ALA B N 1
ATOM 2123 C CA . ALA B 1 132 ? -90.938 -22.562 22.922 1 19.59 132 ALA B CA 1
ATOM 2124 C C . ALA B 1 132 ? -89.875 -23.578 23.375 1 19.59 132 ALA B C 1
ATOM 2126 O O . ALA B 1 132 ? -89.375 -23.5 24.5 1 19.59 132 ALA B O 1
ATOM 2127 N N . VAL B 1 133 ? -89.938 -24.844 23.109 1 21.36 133 VAL B N 1
ATOM 2128 C CA . VAL B 1 133 ? -90.438 -25.844 24.062 1 21.36 133 VAL B CA 1
ATOM 2129 C C . VAL B 1 133 ? -89.25 -26.547 24.75 1 21.36 133 VAL B C 1
ATOM 2131 O O . VAL B 1 133 ? -88.125 -26.531 24.234 1 21.36 133 VAL B O 1
ATOM 2134 N N . ASP B 1 134 ? -89.375 -27.469 25.859 1 23.73 134 ASP B N 1
ATOM 2135 C CA . ASP B 1 134 ? -89.25 -28.094 27.156 1 23.73 134 ASP B CA 1
ATOM 2136 C C . ASP B 1 134 ? -88.312 -29.297 27.125 1 23.73 134 ASP B C 1
ATOM 2138 O O . ASP B 1 134 ? -88.062 -29.906 28.156 1 23.73 134 ASP B O 1
ATOM 2142 N N . GLY B 1 135 ? -87.938 -29.891 26.156 1 18.94 135 GLY B N 1
ATOM 2143 C CA . GLY B 1 135 ? -88 -31.312 26.438 1 18.94 135 GLY B CA 1
ATOM 2144 C C . GLY B 1 135 ? -86.938 -31.797 27.391 1 18.94 135 GLY B C 1
ATOM 2145 O O . GLY B 1 135 ? -86 -31.047 27.719 1 18.94 135 GLY B O 1
ATOM 2146 N N . GLY B 1 136 ? -86.125 -32.656 27.125 1 20.02 136 GLY B N 1
ATOM 2147 C CA . GLY B 1 136 ? -86 -34 27.719 1 20.02 136 GLY B CA 1
ATOM 2148 C C . GLY B 1 136 ? -85 -34.094 28.828 1 20.02 136 GLY B C 1
ATOM 2149 O O . GLY B 1 136 ? -85.188 -33.5 29.891 1 20.02 136 GLY B O 1
ATOM 2150 N N . ASN B 1 137 ? -83.938 -34.531 28.766 1 20.72 137 ASN B N 1
ATOM 2151 C CA . ASN B 1 137 ? -83.75 -35.938 29.109 1 20.72 137 ASN B CA 1
ATOM 2152 C C . ASN B 1 137 ? -82.812 -36.094 30.328 1 20.72 137 ASN B C 1
ATOM 2154 O O . ASN B 1 137 ? -82.25 -35.125 30.797 1 20.72 137 ASN B O 1
ATOM 2158 N N . GLY B 1 138 ? -81.875 -36.75 30.203 1 20.11 138 GLY B N 1
ATOM 2159 C CA . GLY B 1 138 ? -81.438 -38.031 30.75 1 20.11 138 GLY B CA 1
ATOM 2160 C C . GLY B 1 138 ? -80.438 -37.906 31.859 1 20.11 138 GLY B C 1
ATOM 2161 O O . GLY B 1 138 ? -79.812 -36.844 32.031 1 20.11 138 GLY B O 1
ATOM 2162 N N . ALA B 1 139 ? -79.688 -38.844 32.281 1 24.48 139 ALA B N 1
ATOM 2163 C CA . ALA B 1 139 ? -79.375 -39.812 33.312 1 24.48 139 ALA B CA 1
ATOM 2164 C C . ALA B 1 139 ? -78.062 -39.531 33.938 1 24.48 139 ALA B C 1
ATOM 2166 O O . ALA B 1 139 ? -77.812 -39.781 35.125 1 24.48 139 ALA B O 1
ATOM 2167 N N . GLY B 1 140 ? -77 -39.25 33.094 1 22.84 140 GLY B N 1
ATOM 2168 C CA . GLY B 1 140 ? -75.938 -40.125 33.562 1 22.84 140 GLY B CA 1
ATOM 2169 C C . GLY B 1 140 ? -75.375 -39.688 34.906 1 22.84 140 GLY B C 1
ATOM 2170 O O . GLY B 1 140 ? -75.5 -38.531 35.281 1 22.84 140 GLY B O 1
ATOM 2171 N N . GLU B 1 141 ? -74.938 -40.594 35.688 1 27.77 141 GLU B N 1
ATOM 2172 C CA . GLU B 1 141 ? -74.312 -41.219 36.844 1 27.77 141 GLU B CA 1
ATOM 2173 C C . GLU B 1 141 ? -73 -40.5 37.188 1 27.77 141 GLU B C 1
ATOM 2175 O O . GLU B 1 141 ? -72.875 -39.875 38.25 1 27.77 141 GLU B O 1
ATOM 2180 N N . GLU B 1 142 ? -71.812 -41.5 37.125 1 24.84 142 GLU B N 1
ATOM 2181 C CA . GLU B 1 142 ? -70.625 -41.656 37.969 1 24.84 142 GLU B CA 1
ATOM 2182 C C . GLU B 1 142 ? -69.688 -40.469 37.75 1 24.84 142 GLU B C 1
ATOM 2184 O O . GLU B 1 142 ? -69.5 -39.969 36.656 1 24.84 142 GLU B O 1
#

pLDDT: mean 74.94, std 29.46, range [18.22, 98.25]

Sequence (284 aa):
MLAAEKKLKLKQVEVDKLQARRKAESEEAADEISGLQQAVYTEHVKGFEKALRQAEFLYKEVSVTDCRFNVNLDIYDNKMLDVAEISKLKAVAEGEEAAQDEEGTLLTTPLHVGDDRASNEEEVGEEVEAEAVDGGNGAGEEMLAAEKKLKLKQVEVDKLQARRKAESEEAADEISGLQQAVYTEHVKGFEKALRQAEFLYKEVSVTDCRFNVNLDIYDNKMLDVAEISKLKAVAEGEEAAQDEEGTLLTTPLHVGDDRASNEEEVGEEVEAEAVDGGNGAGEE

Nearest PDB structures (foldseek):
  1fxk-assembly1_B  TM=3.367E-01  e=7.116E+00  Methanothermobacter thermautotrophicus

Solvent-accessible surface area (backbone atoms only — not comparable to full-atom values): 16939 Å² total; per-residue (Å²): 108,71,64,55,53,50,52,44,50,54,50,50,50,51,43,52,52,50,52,51,50,42,51,51,52,50,52,52,45,51,51,51,44,52,54,36,57,53,41,25,56,53,30,18,52,51,20,22,50,45,35,33,49,50,41,26,73,76,32,86,84,44,55,76,80,46,79,85,64,51,92,62,46,39,79,56,94,90,34,83,37,44,46,69,56,50,53,51,54,49,51,50,52,51,48,48,50,51,46,46,50,52,51,52,55,60,65,62,56,74,74,82,70,74,79,73,71,73,73,76,69,73,74,73,76,72,75,76,79,68,78,78,89,92,92,91,82,87,95,81,86,135,108,72,65,54,52,50,52,44,52,52,49,50,51,50,40,51,52,50,52,50,50,43,49,52,51,50,51,52,45,50,51,51,43,52,53,37,59,52,40,25,57,53,29,18,52,50,20,22,51,46,34,32,50,50,41,27,73,77,33,86,85,44,54,74,80,43,80,84,64,51,94,62,44,39,76,56,93,91,36,83,38,44,47,69,57,50,52,50,52,49,50,49,51,50,48,48,51,51,48,47,50,53,54,55,59,61,63,64,62,77,74,80,75,77,80,76,78,75,80,79,78,77,77,81,73,74,92,77,80,87,80,82,90,80,80,80,83,85,75,90,81,134

Organism: Vigna unguiculata (NCBI:txid3917)

Radius of gyration: 48.56 Å; Cα contacts (8 Å, |Δi|>4): 187; chains: 2; bounding box: 201×86×64 Å

Foldseek 3Di:
DVVVVVVVVVVVVVVVVVVVVVVVVVVVVVVVVVVVVVVVVVVLVVVQLVVQVVCVVVPVVGDSPDPVDDSQWDDDPNDIDGPVVVVVVVVVVVVVVVVVVVVVVVVPPPPPPPPPVVCPVPVPPPPPPPDDDDDDDDDDDD/DVVVVVVVVVVVVVVVVVVVVVVVVVVVVVVVVVVVVVVVVVVLVVVQLVVQVVCVVVPVVGDSPPPVDDSQWDDDPNDIDGPVVVVVVVVVVVVVVVVVVVVVVVPPPPPPPPPPVPPPPPDPDPDDDDDDDDDDDDDDDD

Secondary structure (DSSP, 8-state):
-HHHHHHHHHHHHHHHHHHHHHHHHHHHHHHHHHHHHHHHHHHHHHHHHHHHHHHHHH-TT--TT-TT--TTEEEETTEEEEHHHHHHHHHHHHHHHHHHHHHHHHHTS---------------------------------/-HHHHHHHHHHHHHHHHHHHHHHHHHHHHHHHHHHHHHHHHHHHHHHHHHHHHHHHHH-TT--TT-TT--TTEEEETTEEEEHHHHHHHHHHHHHHHHHHHHHHHHHT----------------------------------